Protein AF-A0A416XEW7-F1 (afdb_monomer)

Solvent-accessible surface area (backbone atoms only — not comparable to full-atom values): 16686 Å² total; per-residue (Å²): 135,84,56,70,67,55,56,53,52,55,52,54,51,74,75,48,81,83,85,80,83,84,77,91,73,86,87,81,90,78,90,83,81,90,87,84,83,87,78,88,87,86,88,89,88,84,90,86,88,89,81,93,76,94,71,85,81,74,72,61,58,59,56,51,52,51,50,53,53,56,59,57,75,51,75,43,74,66,54,54,48,52,50,51,54,55,34,68,67,49,89,47,68,68,37,28,52,49,39,45,45,48,76,72,68,48,59,59,63,61,52,10,62,75,69,75,47,52,55,63,56,49,51,52,44,34,53,52,38,51,51,54,39,51,53,51,52,50,51,52,52,51,51,52,52,52,50,53,54,49,52,55,50,51,54,52,49,52,52,49,51,52,50,51,50,52,50,49,53,51,46,44,67,76,51,55,70,74,75,76,65,61,69,59,46,55,66,76,60,50,61,63,38,31,82,29,43,39,87,78,68,46,96,67,56,68,70,59,52,53,53,36,45,76,70,74,30,54,27,43,44,45,45,50,53,48,30,74,74,61,38,70,72,52,53,53,79,41,87,93,34,47,72,69,58,49,54,50,51,53,51,47,35,30,72,64,29,56,24,46,100,86,70,52,50,79,62,55,67,60,62,76,74,109

Foldseek 3Di:
DDDPVNVVVVVVCVVDPDDDDPDDDDDDDDDDDDDDDDDDDDDDDDDDDDDDDDDDDPVVPVVVVVVVVVVLVDCDPVNLVVQQVLLVLDPDPLLSVLSSCVSNPHDLVVVCVVVVHDSVVSVVSPVVSVVSSVVVVVVVVVVVVVVVVVVVVVVVVVVVVVVVVVVVVVVCVVCVPPPPQLPQPPPVVLVVQQPPFCVPLFDADPVLSVQCVVVVNTGNVSVVVCCVVPNLCVSCVGPPCHPVRSVRVQVRCCNSNQAPPVRDGPCVVVSVVD

pLDDT: mean 72.65, std 22.86, range [25.03, 97.56]

Secondary structure (DSSP, 8-state):
---HHHHHHHHHHHHS-----------------------------------------THHHHHHHHHHHHHHHS--HHHHHHHHHHHHT-S-HHHHHHHHHHHTT--HHHHHHHHT--HHHHHHHHHHHHHHHHHHHHHHHHHHHHHHHHHHHHHHHHHHHHHHHHHHHHHHHHS-----------HHHHHHHHTSBHHHHS---HHHHHHHHTTT--BHHHHHHHHHHH-GGGGGGSTT--HHHHHHHHHHHHHTTSS-TTS--TTHHHHTT-

Nearest PDB structures (foldseek):
  5xt2-assembly5_E  TM=5.815E-01  e=4.482E-01  Bradyrhizobium japonicum
  1xsv-assembly1_B  TM=5.593E-01  e=1.578E+00  Staphylococcus aureus
  1or7-assembly3_B  TM=5.832E-01  e=2.880E+00  Escherichia coli

Sequence (274 aa):
MINLLTKIRDYVQLLLPNDQKPSFSGHVLTDHKETTWEEASIVSSSVNIPTADEQPPEEKRDKESDFIIEAFKRLTPDYLLIVSEMRNLLNSDLKKIVFHALATGLNVEKVATHLGLSSQEVKEIFQNAITDISIQSGFVRAHINNGIRREIEIDKLKSNIQSLKTQLTKDEIKHPAPKRTSSQIPYVKQKKLLSQPLTHSLDLETRTLTILKAVEIYTLEDLLKFISTNGLAALKKRRNFGNLSLNKLEKELIRKGIFDPSGHCELYQEIAKR

Radius of gyration: 44.03 Å; Cα contacts (8 Å, |Δi|>4): 148; chains: 1; bounding box: 81×66×114 Å

Structure (mmCIF, N/CA/C/O backbone):
data_AF-A0A416XEW7-F1
#
_entry.id   AF-A0A416XEW7-F1
#
loop_
_atom_site.group_PDB
_atom_site.id
_atom_site.type_symbol
_atom_site.label_atom_id
_atom_site.label_alt_id
_atom_site.label_comp_id
_atom_site.label_asym_id
_atom_site.label_entity_id
_atom_site.label_seq_id
_atom_site.pdbx_PDB_ins_code
_atom_site.Cartn_x
_atom_site.Cartn_y
_atom_site.Cartn_z
_atom_site.occupancy
_atom_site.B_iso_or_equiv
_atom_site.auth_seq_id
_atom_site.auth_comp_id
_atom_site.auth_asym_id
_atom_site.auth_atom_id
_atom_site.pdbx_PDB_model_num
ATOM 1 N N . MET A 1 1 ? -35.304 -18.855 14.902 1.00 41.22 1 MET A N 1
ATOM 2 C CA . MET A 1 1 ? -33.964 -18.315 15.220 1.00 41.22 1 MET A CA 1
ATOM 3 C C . MET A 1 1 ? -33.998 -16.826 14.888 1.00 41.22 1 MET A C 1
ATOM 5 O O . MET A 1 1 ? -34.013 -16.475 13.719 1.00 41.22 1 MET A O 1
ATOM 9 N N . ILE A 1 2 ? -34.203 -15.965 15.887 1.00 39.12 2 ILE A N 1
ATOM 10 C CA . ILE A 1 2 ? -34.397 -14.517 15.680 1.00 39.12 2 ILE A CA 1
ATOM 11 C C . ILE A 1 2 ? -33.031 -13.888 15.367 1.00 39.12 2 ILE A C 1
ATOM 13 O O . ILE A 1 2 ? -32.082 -14.094 16.122 1.00 39.12 2 ILE A O 1
ATOM 17 N N . ASN A 1 3 ? -32.928 -13.172 14.243 1.00 47.06 3 ASN A N 1
ATOM 18 C CA . ASN A 1 3 ? -31.689 -12.580 13.725 1.00 47.06 3 ASN A CA 1
ATOM 19 C C . ASN A 1 3 ? -31.121 -11.538 14.727 1.00 47.06 3 ASN A C 1
ATOM 21 O O . ASN A 1 3 ? -31.875 -10.793 15.354 1.00 47.06 3 ASN A O 1
ATOM 25 N N . LEU A 1 4 ? -29.801 -11.488 14.918 1.00 41.78 4 LEU A N 1
ATOM 26 C CA . LEU A 1 4 ? -29.125 -10.579 15.858 1.00 41.78 4 LEU A CA 1
ATOM 27 C C . LEU A 1 4 ? -29.417 -9.099 15.542 1.00 41.78 4 LEU A C 1
ATOM 29 O O . LEU A 1 4 ? -29.588 -8.291 16.451 1.00 41.78 4 LEU A O 1
ATOM 33 N N . LEU A 1 5 ? -29.590 -8.773 14.258 1.00 39.50 5 LEU A N 1
ATOM 34 C CA . LEU A 1 5 ? -30.001 -7.443 13.797 1.00 39.50 5 LEU A CA 1
ATOM 35 C C . LEU A 1 5 ? -31.405 -7.057 14.290 1.00 39.50 5 LEU A C 1
ATOM 37 O O . LEU A 1 5 ? -31.641 -5.900 14.623 1.00 39.50 5 LEU A O 1
ATOM 41 N N . THR A 1 6 ? -32.316 -8.029 14.399 1.00 45.56 6 THR A N 1
ATOM 42 C CA . THR A 1 6 ? -33.660 -7.844 14.976 1.00 45.56 6 THR A CA 1
ATOM 43 C C . THR A 1 6 ? -33.561 -7.468 16.450 1.00 45.56 6 THR A C 1
ATOM 45 O O . THR A 1 6 ? -34.138 -6.473 16.856 1.00 45.56 6 THR A O 1
ATOM 48 N N . LYS A 1 7 ? -32.739 -8.182 17.232 1.00 47.75 7 LYS A N 1
ATOM 49 C CA . LYS A 1 7 ? -32.548 -7.877 18.659 1.00 47.75 7 LYS A CA 1
ATOM 50 C C . LYS A 1 7 ? -31.925 -6.501 18.890 1.00 47.75 7 LYS A C 1
ATOM 52 O O . LYS A 1 7 ? -32.321 -5.812 19.818 1.00 47.75 7 LYS A O 1
ATOM 57 N N . ILE A 1 8 ? -30.977 -6.094 18.044 1.00 49.84 8 ILE A N 1
ATOM 58 C CA . ILE A 1 8 ? -30.335 -4.775 18.133 1.00 49.84 8 ILE 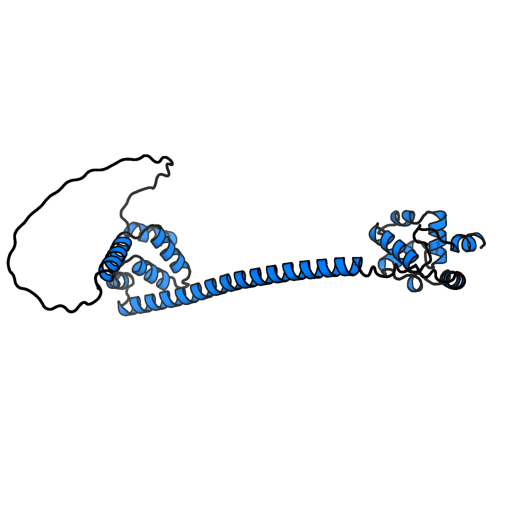A CA 1
ATOM 59 C C . ILE A 1 8 ? -31.329 -3.665 17.777 1.00 49.84 8 ILE A C 1
ATOM 61 O O . ILE A 1 8 ? -31.414 -2.673 18.493 1.00 49.84 8 ILE A O 1
ATOM 65 N N . ARG A 1 9 ? -32.115 -3.837 16.710 1.00 47.53 9 ARG A N 1
ATOM 66 C CA . ARG A 1 9 ? -33.166 -2.885 16.325 1.00 47.53 9 ARG A CA 1
ATOM 67 C C . ARG A 1 9 ? -34.224 -2.734 17.418 1.00 47.53 9 ARG A C 1
ATOM 69 O O . ARG A 1 9 ? -34.591 -1.611 17.746 1.00 47.53 9 ARG A O 1
ATOM 76 N N . ASP A 1 10 ? -34.671 -3.846 17.990 1.00 46.97 10 ASP A N 1
ATOM 77 C CA . ASP A 1 10 ? -35.702 -3.848 19.028 1.00 46.97 10 ASP A CA 1
ATOM 78 C C . ASP A 1 10 ? -35.153 -3.239 20.343 1.00 46.97 10 ASP A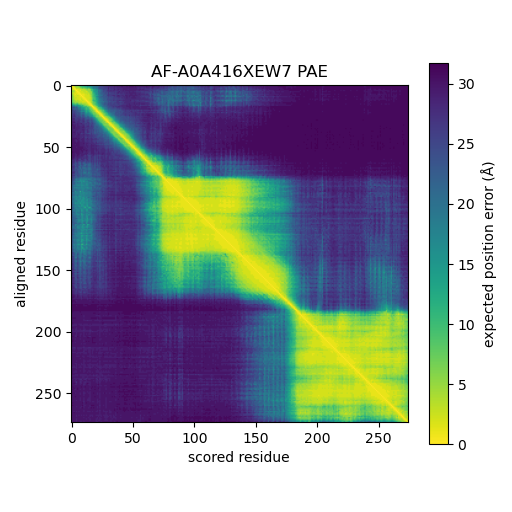 C 1
ATOM 80 O O . ASP A 1 10 ? -35.867 -2.528 21.046 1.00 46.97 10 ASP A O 1
ATOM 84 N N . TYR A 1 11 ? -33.853 -3.409 20.633 1.00 50.97 11 TYR A N 1
ATOM 85 C CA . TYR A 1 11 ? -33.161 -2.752 21.754 1.00 50.97 11 TYR A CA 1
ATOM 86 C C . TYR A 1 11 ? -33.013 -1.234 21.553 1.00 50.97 11 TYR A C 1
ATOM 88 O O . TYR A 1 11 ? -33.195 -0.463 22.491 1.00 50.97 11 TYR A O 1
ATOM 96 N N . VAL A 1 12 ? -32.744 -0.782 20.324 1.00 46.44 12 VAL A N 1
ATOM 97 C CA . VAL A 1 12 ? -32.679 0.651 19.983 1.00 46.44 12 VAL A CA 1
ATOM 98 C C . VAL A 1 12 ? -34.069 1.302 20.030 1.00 46.44 12 VAL A C 1
ATOM 100 O O . VAL A 1 12 ? -34.188 2.425 20.512 1.00 46.44 12 VAL A O 1
ATOM 103 N N . GLN A 1 13 ? -35.129 0.594 19.619 1.00 48.78 13 GLN A N 1
ATOM 104 C CA . GLN A 1 13 ? -36.519 1.063 19.751 1.00 48.78 13 GLN A CA 1
ATOM 105 C C . GLN A 1 13 ? -36.986 1.180 21.209 1.00 48.78 13 GLN A C 1
ATOM 107 O O . GLN A 1 13 ? -37.789 2.051 21.525 1.00 48.78 13 GLN A O 1
ATOM 112 N N . LEU A 1 14 ? -36.474 0.337 22.108 1.00 50.16 14 LEU A N 1
ATOM 113 C CA . LEU A 1 14 ? -36.757 0.425 23.545 1.00 50.16 14 LEU A CA 1
ATOM 114 C C . LEU A 1 14 ? -36.070 1.618 24.228 1.00 50.16 14 LEU A C 1
ATOM 116 O O . LEU A 1 14 ? -36.539 2.070 25.271 1.00 50.16 14 LEU A O 1
ATOM 120 N N . LEU A 1 15 ? -34.971 2.127 23.662 1.00 43.44 15 LEU A N 1
ATOM 121 C CA . LEU A 1 15 ? -34.190 3.229 24.236 1.00 43.44 15 LEU A CA 1
ATOM 122 C C . LEU A 1 15 ? -34.630 4.620 23.753 1.00 43.44 15 LEU A C 1
ATOM 124 O O . LEU A 1 15 ? -34.243 5.615 24.361 1.00 43.44 15 LEU A O 1
ATOM 128 N N . LEU A 1 16 ? -35.445 4.704 22.698 1.00 40.72 16 LEU A N 1
ATOM 129 C CA . LEU A 1 16 ? -35.958 5.957 22.139 1.00 40.72 16 LEU A CA 1
ATOM 130 C C . LEU A 1 16 ? -37.431 5.773 21.726 1.00 40.72 16 LEU A C 1
ATOM 132 O O . LEU A 1 16 ? -37.690 5.283 20.625 1.00 40.72 16 LEU A O 1
ATOM 136 N N . PRO A 1 17 ? -38.413 6.157 22.565 1.00 38.44 17 PRO A N 1
ATOM 137 C CA . PRO A 1 17 ? -39.804 6.206 22.134 1.00 38.44 17 PRO A CA 1
ATOM 138 C C . PRO A 1 17 ? -39.937 7.288 21.045 1.00 38.44 17 PRO A C 1
ATOM 140 O O . PRO A 1 17 ? -39.609 8.439 21.315 1.00 38.44 17 PRO A O 1
ATOM 143 N N . ASN A 1 18 ? -40.338 6.878 19.832 1.00 43.75 18 ASN A N 1
ATOM 144 C CA . ASN A 1 18 ? -40.868 7.634 18.673 1.00 43.75 18 ASN A CA 1
ATOM 145 C C . ASN A 1 18 ? -41.069 9.163 18.848 1.00 43.75 18 ASN A C 1
ATOM 147 O O . ASN A 1 18 ? -41.586 9.614 19.860 1.00 43.75 18 ASN A O 1
ATOM 151 N N . ASP A 1 19 ? -40.853 10.065 17.891 1.00 43.41 19 ASP A N 1
ATOM 152 C CA . ASP A 1 19 ? -40.849 10.032 16.426 1.00 43.41 19 ASP A CA 1
ATOM 153 C C . ASP A 1 19 ? -40.291 11.395 15.978 1.00 43.41 19 ASP A C 1
ATOM 155 O O . ASP A 1 19 ? -40.883 12.399 16.356 1.00 43.41 19 ASP A O 1
ATOM 159 N N . GLN A 1 20 ? -39.260 11.465 15.130 1.00 36.31 20 GLN A N 1
ATOM 160 C CA . GLN A 1 20 ? -39.161 12.501 14.085 1.00 36.31 20 GLN A CA 1
ATOM 161 C C . GLN A 1 20 ? -38.350 11.935 12.914 1.00 36.31 20 GLN A C 1
ATOM 163 O O . GLN A 1 20 ? -37.124 11.866 12.944 1.00 36.31 20 GLN A O 1
ATOM 168 N N . LYS A 1 21 ? -39.056 11.515 11.860 1.00 33.94 21 LYS A N 1
ATOM 169 C CA . LYS A 1 21 ? -38.486 11.360 10.515 1.00 33.94 21 LYS A CA 1
ATOM 170 C C . LYS A 1 21 ? -37.828 12.691 10.123 1.00 33.94 21 LYS A C 1
ATOM 172 O O . LYS A 1 21 ? -38.558 13.678 10.041 1.00 33.94 21 LYS A O 1
ATOM 177 N N . PRO A 1 22 ? -36.531 12.756 9.786 1.00 30.02 22 PRO A N 1
ATOM 178 C CA . PRO A 1 22 ? -36.032 13.916 9.075 1.00 30.02 22 PRO A CA 1
ATOM 179 C C . PRO A 1 22 ? -36.479 13.794 7.616 1.00 30.02 22 PRO A C 1
ATOM 181 O O . PRO A 1 22 ? -35.929 13.029 6.823 1.00 30.02 22 PRO A O 1
ATOM 184 N N . SER A 1 23 ? -37.532 14.530 7.267 1.00 28.67 23 SER A N 1
ATOM 185 C CA . SER A 1 23 ? -37.804 14.911 5.887 1.00 28.67 23 SER A CA 1
ATOM 186 C C . SER A 1 23 ? -36.662 15.806 5.413 1.00 28.67 23 SER A C 1
ATOM 188 O O . SER A 1 23 ? -36.516 16.931 5.886 1.00 28.67 23 SER A O 1
ATOM 190 N N . PHE A 1 24 ? -35.852 15.316 4.477 1.00 30.44 24 PHE A N 1
ATOM 191 C CA . PHE A 1 24 ? -34.952 16.172 3.716 1.00 30.44 24 PHE A CA 1
ATOM 192 C C . PHE A 1 24 ? -35.800 17.088 2.825 1.00 30.44 24 PHE A C 1
ATOM 194 O O . PHE A 1 24 ? -36.367 16.635 1.834 1.00 30.44 24 PHE A O 1
ATOM 201 N N . SER A 1 25 ? -35.891 18.369 3.175 1.00 29.59 25 SER A N 1
ATOM 202 C CA . SER A 1 25 ? -36.302 19.423 2.250 1.00 29.59 25 SER A CA 1
ATOM 203 C C . SER A 1 25 ? -35.311 20.567 2.356 1.00 29.59 25 SER A C 1
ATOM 205 O O . SER A 1 25 ? -34.994 21.033 3.448 1.00 29.59 25 SER A O 1
ATOM 207 N N . GLY A 1 26 ? -34.779 20.958 1.205 1.00 26.27 26 GLY A N 1
ATOM 208 C CA . GLY A 1 26 ? -33.765 21.984 1.094 1.00 26.27 26 GLY A CA 1
ATOM 209 C C . GLY A 1 26 ? -34.300 23.408 1.208 1.00 26.27 26 GLY A C 1
ATOM 210 O O . GLY A 1 26 ? -35.485 23.678 1.037 1.00 26.27 26 GLY A O 1
ATOM 211 N N . HIS A 1 27 ? -33.305 24.283 1.332 1.00 25.70 27 HIS A N 1
ATOM 212 C CA . HIS A 1 27 ? -33.239 25.652 0.837 1.00 25.70 27 HIS A CA 1
ATOM 213 C C . HIS A 1 27 ? -33.766 26.809 1.713 1.00 25.70 27 HIS A C 1
ATOM 215 O O . HIS A 1 27 ? -34.907 26.835 2.152 1.00 25.70 27 HIS A O 1
ATOM 221 N N . VAL A 1 28 ? -32.893 27.830 1.754 1.00 26.70 28 VAL A N 1
ATOM 222 C CA . VAL A 1 28 ? -33.114 29.279 1.944 1.00 26.70 28 VAL A CA 1
ATOM 223 C C . VAL A 1 28 ? -32.916 29.848 3.359 1.00 26.70 28 VAL A C 1
ATOM 225 O O . VAL A 1 28 ? -33.712 29.654 4.269 1.00 26.70 28 VAL A O 1
ATOM 228 N N . LEU A 1 29 ? -31.832 30.633 3.474 1.00 30.84 29 LEU A N 1
ATOM 229 C CA . LEU A 1 29 ? -31.650 31.729 4.427 1.00 30.84 29 LEU A CA 1
ATOM 230 C C . LEU A 1 29 ? -32.774 32.762 4.277 1.00 30.84 29 LEU A C 1
ATOM 232 O O . LEU A 1 29 ? -32.931 33.288 3.180 1.00 30.84 29 LEU A O 1
ATOM 236 N N . THR A 1 30 ? -33.364 33.193 5.390 1.00 28.84 30 THR A N 1
ATOM 237 C CA . THR A 1 30 ? -33.715 34.607 5.609 1.00 28.84 30 THR A CA 1
ATOM 238 C C . THR A 1 30 ? -33.790 34.918 7.104 1.00 28.84 30 THR A C 1
ATOM 240 O O . THR A 1 30 ? -34.501 34.254 7.849 1.00 28.84 30 THR A O 1
ATOM 243 N N . ASP A 1 31 ? -32.978 35.906 7.476 1.00 26.28 31 ASP A N 1
ATOM 244 C CA . ASP A 1 31 ? -33.140 37.002 8.442 1.00 26.28 31 ASP A CA 1
ATOM 245 C C . ASP A 1 31 ? -34.375 37.034 9.372 1.00 26.28 31 ASP A C 1
ATOM 247 O O . ASP A 1 31 ? -35.499 36.868 8.908 1.00 26.28 31 ASP A O 1
ATOM 251 N N . HIS A 1 32 ? -34.159 37.353 10.660 1.00 28.52 32 HIS A N 1
ATOM 252 C CA . HIS A 1 32 ? -34.764 38.506 11.361 1.00 28.52 32 HIS A CA 1
ATOM 253 C C . HIS A 1 32 ? -34.477 38.521 12.884 1.00 28.52 32 HIS A C 1
ATOM 255 O O . HIS A 1 32 ? -34.843 37.612 13.620 1.00 28.52 32 HIS A O 1
ATOM 261 N N . LYS A 1 33 ? -33.829 39.617 13.309 1.00 28.06 33 LYS A N 1
ATOM 262 C CA . LYS A 1 33 ? -34.198 40.584 14.371 1.00 28.06 33 LYS A CA 1
ATOM 263 C C . LYS A 1 33 ? -34.779 40.128 15.727 1.00 28.06 33 LYS A C 1
ATOM 265 O O . LYS A 1 33 ? -35.889 39.626 15.812 1.00 28.06 33 LYS A O 1
ATOM 270 N N . GLU A 1 34 ? -34.049 40.550 16.770 1.00 28.95 34 GLU A N 1
ATOM 271 C CA . GLU A 1 34 ? -34.490 41.430 17.879 1.00 28.95 34 GLU A CA 1
ATOM 272 C C . GLU A 1 34 ? -35.827 41.132 18.580 1.00 28.95 34 GLU A C 1
ATOM 274 O O . GLU A 1 34 ? -36.893 41.412 18.039 1.00 28.95 34 GLU A O 1
ATOM 279 N N . THR A 1 35 ? -35.776 40.793 19.875 1.00 29.91 35 THR A N 1
ATOM 280 C CA . THR A 1 35 ? -36.620 41.468 20.879 1.00 29.91 35 THR A CA 1
ATOM 281 C C . THR A 1 35 ? -35.969 41.433 22.266 1.00 29.91 35 THR A C 1
ATOM 283 O O . THR A 1 35 ? -35.402 40.432 22.696 1.00 29.91 35 THR A O 1
ATOM 286 N N . THR A 1 36 ? -36.024 42.594 22.900 1.00 25.03 36 THR A N 1
ATOM 287 C CA . THR A 1 36 ? -35.424 43.081 24.145 1.00 25.03 36 THR A CA 1
ATOM 288 C C . THR A 1 36 ? -36.398 42.994 25.339 1.00 25.03 36 THR A C 1
ATOM 290 O O . THR A 1 36 ? -37.566 42.661 25.143 1.00 25.03 36 THR A O 1
ATOM 293 N N . TRP A 1 37 ? -35.901 43.428 26.514 1.00 25.72 37 TRP A N 1
ATOM 294 C CA . TRP A 1 37 ? -36.603 43.900 27.736 1.00 25.72 37 TRP A CA 1
ATOM 295 C C . TRP A 1 37 ? -36.811 42.835 28.835 1.00 25.72 37 TRP A C 1
ATOM 297 O O . TRP A 1 37 ? -37.468 41.826 28.614 1.00 25.72 37 TRP A O 1
ATOM 307 N N . GLU A 1 38 ? -36.031 42.888 29.931 1.00 28.59 38 GLU A N 1
ATOM 308 C CA . GLU A 1 38 ? -36.229 43.711 31.161 1.00 28.59 38 GLU A CA 1
ATOM 309 C C . GLU A 1 38 ? -37.326 43.104 32.068 1.00 28.59 38 GLU A C 1
ATOM 311 O O . GLU A 1 38 ? -38.303 42.567 31.574 1.00 28.59 38 GLU A O 1
ATOM 316 N N . GLU A 1 39 ? -37.277 43.082 33.398 1.00 27.70 39 GLU A N 1
ATOM 317 C CA . GLU A 1 39 ? -36.451 43.754 34.394 1.00 27.70 39 GLU A CA 1
ATOM 318 C C . GLU A 1 39 ? -36.683 43.074 35.764 1.00 27.70 39 GLU A C 1
ATOM 320 O O . GLU A 1 39 ? -37.725 42.472 36.011 1.00 27.70 39 GLU A O 1
ATOM 325 N N . ALA A 1 40 ? -35.688 43.247 36.635 1.00 25.92 40 ALA A N 1
ATOM 326 C CA . ALA A 1 40 ? -35.738 43.464 38.084 1.00 25.92 40 ALA A CA 1
ATOM 327 C C . ALA A 1 40 ? -36.558 42.563 39.040 1.00 25.92 40 ALA A C 1
ATOM 329 O O . ALA A 1 40 ? -37.783 42.507 39.028 1.00 25.92 40 ALA A O 1
ATOM 330 N N . SER A 1 41 ? -35.863 42.092 40.087 1.00 27.25 41 SER A N 1
ATOM 331 C CA . SER A 1 41 ? -36.337 42.314 41.459 1.00 27.25 41 SER A CA 1
ATOM 332 C C . SER A 1 41 ? -35.154 42.537 42.416 1.00 27.25 41 SER A C 1
ATOM 334 O O . SER A 1 41 ? -34.136 41.852 42.344 1.00 27.25 41 SER A O 1
ATOM 336 N N . ILE A 1 42 ? -35.296 43.558 43.265 1.00 28.28 42 ILE A N 1
ATOM 337 C CA . ILE A 1 42 ? -34.282 44.233 44.096 1.00 28.28 42 ILE A CA 1
ATOM 338 C C . ILE A 1 42 ? -34.421 43.802 45.578 1.00 28.28 42 ILE A C 1
ATOM 340 O O . ILE A 1 42 ? -35.495 43.363 45.983 1.00 28.28 42 ILE A O 1
ATOM 344 N N . VAL A 1 43 ? -33.366 44.080 46.370 1.00 26.66 43 VAL A N 1
ATOM 345 C CA . V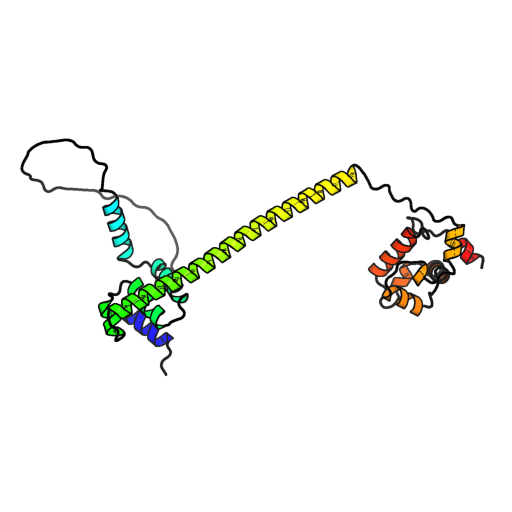AL A 1 43 ? -33.281 44.325 47.843 1.00 26.66 43 VAL A CA 1
ATOM 346 C C . VAL A 1 43 ? -32.662 43.148 48.626 1.00 26.66 43 VAL A C 1
ATOM 348 O O . VAL A 1 43 ? -33.316 42.136 48.836 1.00 26.66 43 VAL A O 1
ATOM 351 N N . SER A 1 44 ? -31.352 43.119 48.928 1.00 28.97 44 SER A N 1
ATOM 352 C CA . SER A 1 44 ? -30.491 43.923 49.847 1.00 28.97 44 SER A CA 1
ATOM 353 C C . SER A 1 44 ? -30.475 43.437 51.307 1.00 28.97 44 SER A C 1
ATOM 355 O O . SER A 1 44 ? -31.506 43.499 51.971 1.00 28.97 44 SER A O 1
ATOM 357 N N . SER A 1 45 ? -29.285 43.114 51.855 1.00 27.69 45 SER A N 1
ATOM 358 C CA . SER A 1 45 ? -28.646 43.886 52.957 1.00 27.69 45 SER A CA 1
ATOM 359 C C . SER A 1 45 ? -27.341 43.289 53.535 1.00 27.69 45 SER A C 1
ATOM 361 O O . SER A 1 45 ? -27.256 42.094 53.795 1.00 27.69 45 SER A O 1
ATOM 363 N N . SER A 1 46 ? -26.426 44.222 53.867 1.00 29.16 46 SER A N 1
ATOM 364 C CA . SER A 1 46 ? -25.277 44.207 54.812 1.00 29.16 46 SER A CA 1
ATOM 365 C C . SER A 1 46 ? -23.910 43.669 54.316 1.00 29.16 46 SER A C 1
ATOM 367 O O . SER A 1 46 ? -23.764 42.470 54.137 1.00 29.16 46 SER A O 1
ATOM 369 N N . VAL A 1 47 ? -22.906 44.493 53.932 1.00 26.78 47 VAL A N 1
ATOM 370 C CA . VAL A 1 47 ? -22.007 45.419 54.705 1.00 26.78 47 VAL A CA 1
ATOM 371 C C . VAL A 1 47 ? -21.056 44.618 55.631 1.00 26.78 47 VAL A C 1
ATOM 373 O O . VAL A 1 47 ? -21.546 44.011 56.573 1.00 26.78 47 VAL A O 1
ATOM 376 N N . ASN A 1 48 ? -19.730 44.478 55.415 1.00 30.05 48 ASN A N 1
ATOM 377 C CA . ASN A 1 48 ? -18.637 45.478 55.414 1.00 30.05 48 ASN A CA 1
ATOM 378 C C . ASN A 1 48 ? -17.318 44.953 54.756 1.00 30.05 48 ASN A C 1
ATOM 380 O O . ASN A 1 48 ? -17.167 43.763 54.507 1.00 30.05 48 ASN A O 1
ATOM 384 N N . ILE A 1 49 ? -16.387 45.886 54.512 1.00 31.69 49 ILE A N 1
ATOM 385 C CA . ILE A 1 49 ? -15.259 45.965 53.544 1.00 31.69 49 ILE A CA 1
ATOM 386 C C . ILE A 1 49 ? -13.885 45.446 54.118 1.00 31.69 49 ILE A C 1
ATOM 388 O O . ILE A 1 49 ? -13.864 44.979 55.252 1.00 31.69 49 ILE A O 1
ATOM 392 N N . PRO A 1 50 ? -12.712 45.610 53.448 1.00 39.22 50 PRO A N 1
ATOM 393 C CA . PRO A 1 50 ? -11.995 44.666 52.573 1.00 39.22 50 PRO A CA 1
ATOM 394 C C . PRO A 1 50 ? -10.644 44.171 53.142 1.00 39.22 50 PRO A C 1
ATOM 396 O O . PRO A 1 50 ? -10.018 44.813 53.984 1.00 39.22 50 PRO A O 1
ATOM 399 N N . THR A 1 51 ? -10.063 43.130 52.547 1.00 29.84 51 THR A N 1
ATOM 400 C CA . THR A 1 51 ? -8.598 43.079 52.400 1.00 29.84 51 THR A CA 1
ATOM 401 C C . THR A 1 51 ? -8.270 42.423 51.069 1.00 29.84 51 THR A C 1
ATOM 403 O O . THR A 1 51 ? -8.744 41.330 50.774 1.00 29.84 51 THR A O 1
ATOM 406 N N . ALA A 1 52 ? -7.553 43.170 50.236 1.00 38.62 52 ALA A N 1
ATOM 407 C CA . ALA A 1 52 ? -7.107 42.748 48.926 1.00 38.62 52 ALA A CA 1
ATOM 408 C C . ALA A 1 52 ? -6.028 41.673 49.074 1.00 38.62 52 ALA A C 1
ATOM 410 O O . ALA A 1 52 ? -5.000 41.934 49.689 1.00 38.62 52 ALA A O 1
ATOM 411 N N . ASP A 1 53 ? -6.262 40.517 48.466 1.00 35.50 53 ASP A N 1
ATOM 412 C CA . ASP A 1 53 ? -5.213 39.787 47.770 1.00 35.50 53 ASP A CA 1
ATOM 413 C C . ASP A 1 53 ? -5.799 39.322 46.437 1.00 35.50 53 ASP A C 1
ATOM 415 O O . ASP A 1 53 ? -6.825 38.645 46.350 1.00 35.50 53 ASP A O 1
ATOM 419 N N . GLU A 1 54 ? -5.183 39.829 45.381 1.00 38.28 54 GLU A N 1
ATOM 420 C CA . GLU A 1 54 ? -5.550 39.653 43.990 1.00 38.28 54 GLU A CA 1
ATOM 421 C C . GLU A 1 54 ? -5.117 38.242 43.561 1.00 38.28 54 GLU A C 1
ATOM 423 O O . GLU A 1 54 ? -3.934 37.978 43.346 1.00 38.28 54 GLU A O 1
ATOM 428 N N . GLN A 1 55 ? -6.071 37.310 43.474 1.00 37.66 55 GLN A N 1
ATOM 429 C CA . GLN A 1 55 ? -5.851 35.957 42.955 1.00 37.66 55 GLN A CA 1
ATOM 430 C C . GLN A 1 55 ? -6.576 35.803 41.598 1.00 37.66 55 GLN A C 1
ATOM 432 O O . GLN A 1 55 ? -7.715 36.259 41.474 1.00 37.66 55 GLN A O 1
ATOM 437 N N . PRO A 1 56 ? -5.959 35.212 40.550 1.00 39.75 56 PRO A N 1
ATOM 438 C CA . PRO A 1 56 ? -6.542 35.183 39.204 1.00 39.75 56 PRO A CA 1
ATOM 439 C C . PRO A 1 56 ? -7.802 34.296 39.126 1.00 39.75 56 PRO A C 1
ATOM 441 O O . PRO A 1 56 ? -7.934 33.351 39.901 1.00 39.75 56 PRO A O 1
ATOM 444 N N . PRO A 1 57 ? -8.715 34.554 38.170 1.00 42.72 57 PRO A N 1
ATOM 445 C CA . PRO A 1 57 ? -10.108 34.107 38.228 1.00 42.72 57 PRO A CA 1
ATOM 446 C C . PRO A 1 57 ? -10.285 32.597 37.988 1.00 42.72 57 PRO A C 1
ATOM 448 O O . PRO A 1 57 ? -10.034 32.101 36.888 1.00 42.72 57 PRO A O 1
ATOM 451 N N . GLU A 1 58 ? -10.824 31.884 38.985 1.00 51.78 58 GLU A N 1
ATOM 452 C CA . GLU A 1 58 ? -11.289 30.485 38.872 1.00 51.78 58 GLU A CA 1
ATOM 453 C C . GLU A 1 58 ? -12.575 30.328 38.027 1.00 51.78 58 GLU A C 1
ATOM 455 O O . GLU A 1 58 ? -12.979 29.224 37.677 1.00 51.78 58 GLU A O 1
ATOM 460 N N . GLU A 1 59 ? -13.176 31.431 37.583 1.00 50.78 59 GLU A N 1
ATOM 461 C CA . GLU A 1 59 ? -14.503 31.480 36.954 1.00 50.78 59 GLU A CA 1
ATOM 462 C C . GLU A 1 59 ? -14.589 30.933 35.509 1.00 50.78 59 GLU A C 1
ATOM 464 O O . GLU A 1 59 ? -15.673 30.879 34.922 1.00 50.78 59 GLU A O 1
ATOM 469 N N . LYS A 1 60 ? -13.459 30.559 34.889 1.00 46.78 60 LYS A N 1
ATOM 470 C CA . LYS A 1 60 ? -13.435 30.037 33.507 1.00 46.78 60 LYS A CA 1
ATOM 471 C C . LYS A 1 60 ? -13.600 28.523 33.407 1.00 46.78 60 LYS A C 1
ATOM 473 O O . LYS A 1 60 ? -14.074 28.064 32.373 1.00 46.78 60 LYS A O 1
ATOM 478 N N . ARG A 1 61 ? -13.233 27.756 34.439 1.00 41.75 61 ARG A N 1
ATOM 479 C CA . ARG A 1 61 ? -13.338 26.288 34.380 1.00 41.75 61 ARG A CA 1
ATOM 480 C C . ARG A 1 61 ? -14.769 25.799 34.569 1.00 41.75 61 ARG A C 1
ATOM 482 O O . ARG A 1 61 ? -15.174 24.893 33.849 1.00 41.75 61 ARG A O 1
ATOM 489 N N . ASP A 1 62 ? -15.535 26.458 35.434 1.00 54.47 62 ASP A N 1
ATOM 490 C CA . ASP A 1 62 ? -16.913 26.058 35.744 1.00 54.47 62 ASP A CA 1
ATOM 491 C C . ASP A 1 62 ? -17.861 26.264 34.550 1.00 54.47 62 ASP A C 1
ATOM 493 O O . ASP A 1 62 ? -18.664 25.393 34.223 1.00 54.47 62 ASP A O 1
ATOM 497 N N . LYS A 1 63 ? -17.689 27.362 33.800 1.00 55.38 63 LYS A N 1
ATOM 498 C CA . LYS A 1 63 ? -18.470 27.647 32.579 1.00 55.38 63 LYS A CA 1
ATOM 499 C C . LYS A 1 63 ? -18.154 26.678 31.436 1.00 55.38 63 LYS A C 1
ATOM 501 O O . LYS A 1 63 ? -19.037 26.346 30.649 1.00 55.38 63 LYS A O 1
ATOM 506 N N . GLU A 1 64 ? -16.905 26.225 31.336 1.00 50.03 64 GLU A N 1
ATOM 507 C CA . GLU A 1 64 ? -16.468 25.269 30.314 1.00 50.03 64 GLU A CA 1
ATOM 508 C C . GLU A 1 64 ? -16.977 23.854 30.637 1.00 50.03 64 GLU A C 1
ATOM 510 O O . GLU A 1 64 ? -17.479 23.167 29.748 1.00 50.03 64 GLU A O 1
ATOM 515 N N . SER A 1 65 ? -16.961 23.448 31.915 1.00 51.69 65 SER A N 1
ATOM 516 C CA . SER A 1 65 ? -17.586 22.198 32.360 1.00 51.69 65 SER A CA 1
ATOM 517 C C . SER A 1 65 ? -19.105 22.205 32.209 1.00 51.69 65 SER A C 1
ATOM 519 O O . SER A 1 65 ? -19.649 21.210 31.740 1.00 51.69 65 SER A O 1
ATOM 521 N N . ASP A 1 66 ? -19.788 23.310 32.515 1.00 55.91 66 ASP A N 1
ATOM 522 C CA . ASP A 1 66 ? -21.245 23.422 32.361 1.00 55.91 66 ASP A CA 1
ATOM 523 C C . ASP A 1 66 ? -21.670 23.408 30.887 1.00 55.91 66 ASP A C 1
ATOM 525 O O . ASP A 1 66 ? -22.656 22.761 30.529 1.00 55.91 66 ASP A O 1
ATOM 529 N N . PHE A 1 67 ? -20.887 24.045 30.010 1.00 54.62 67 PHE A N 1
ATOM 530 C CA . PHE A 1 67 ? -21.076 23.979 28.560 1.00 54.62 67 PHE A CA 1
ATOM 531 C C . PHE A 1 67 ? -20.876 22.559 28.020 1.00 54.62 67 PHE A C 1
ATOM 533 O O . PHE A 1 67 ? -21.688 22.080 27.230 1.00 54.62 67 PHE A O 1
ATOM 540 N N . ILE A 1 68 ? -19.821 21.867 28.462 1.00 54.41 68 ILE A N 1
ATOM 541 C CA . ILE A 1 68 ? -19.564 20.472 28.092 1.00 54.41 68 ILE A CA 1
ATOM 542 C C . ILE A 1 68 ? -20.714 19.579 28.577 1.00 54.41 68 ILE A C 1
ATOM 544 O O . ILE A 1 68 ? -21.230 18.769 27.807 1.00 54.41 68 ILE A O 1
ATOM 548 N N . ILE A 1 69 ? -21.162 19.753 29.821 1.00 54.62 69 ILE A N 1
ATOM 549 C CA . ILE A 1 69 ? -22.271 18.992 30.401 1.00 54.62 69 ILE A CA 1
ATOM 550 C C . ILE A 1 69 ? -23.566 19.246 29.621 1.00 54.62 69 ILE A C 1
ATOM 552 O O . ILE A 1 69 ? -24.240 18.276 29.279 1.00 54.62 69 ILE A O 1
ATOM 556 N N . GLU A 1 70 ? -23.899 20.495 29.272 1.00 53.69 70 GLU A N 1
ATOM 557 C CA . GLU A 1 70 ? -25.083 20.786 28.451 1.00 53.69 70 GLU A CA 1
ATOM 558 C C . GLU A 1 70 ? -24.987 20.261 27.015 1.00 53.69 70 GLU A C 1
ATOM 560 O O . GLU A 1 70 ? -25.958 19.715 26.486 1.00 53.69 70 GLU A O 1
ATOM 565 N N . ALA A 1 71 ? -23.811 20.339 26.389 1.00 51.50 71 ALA A N 1
ATOM 566 C CA . ALA A 1 71 ? -23.583 19.781 25.058 1.00 51.50 71 ALA A CA 1
ATOM 567 C C . ALA A 1 71 ? -23.791 18.255 25.025 1.00 51.50 71 ALA A C 1
ATOM 569 O O . ALA A 1 71 ? -24.238 17.714 24.013 1.00 51.50 71 ALA A O 1
ATOM 570 N N . PHE A 1 72 ? -23.533 17.561 26.139 1.00 50.38 72 PHE A N 1
ATOM 571 C CA . PHE A 1 72 ? -23.765 16.122 26.275 1.00 50.38 72 PHE A CA 1
ATOM 572 C C . PHE A 1 72 ? -25.185 15.742 26.735 1.00 50.38 72 PHE A C 1
ATOM 574 O O . PHE A 1 72 ? -25.561 14.578 26.579 1.00 50.38 72 PHE A O 1
ATOM 581 N N . LYS A 1 73 ? -26.020 16.677 27.226 1.00 58.03 73 LYS A N 1
ATOM 582 C CA . LYS A 1 73 ? -27.430 16.380 27.583 1.00 58.03 73 LYS A CA 1
ATOM 583 C C . LYS A 1 73 ? -28.300 16.041 26.374 1.00 58.03 73 LYS A C 1
ATOM 585 O O . LYS A 1 73 ? -29.365 15.443 26.525 1.00 58.03 73 LYS A O 1
ATOM 590 N N . ARG A 1 74 ? -27.848 16.373 25.165 1.00 58.16 74 ARG A N 1
ATOM 591 C CA . ARG A 1 74 ? -28.429 15.900 23.909 1.00 58.16 74 ARG A CA 1
ATOM 592 C C . ARG A 1 74 ? -27.320 15.233 23.120 1.00 58.16 74 ARG A C 1
ATOM 594 O O . ARG A 1 74 ? -26.607 15.912 22.395 1.00 58.16 74 ARG A O 1
ATOM 601 N N . LEU A 1 75 ? -27.167 13.917 23.281 1.00 66.81 75 LEU A N 1
ATOM 602 C CA . LEU A 1 75 ? -26.272 13.111 22.447 1.00 66.81 75 LEU A CA 1
ATOM 603 C C . LEU A 1 75 ? -26.561 13.451 20.983 1.00 66.81 75 LEU A C 1
ATOM 605 O O . LEU A 1 75 ? -27.605 13.078 20.443 1.00 66.81 75 LEU A O 1
ATOM 609 N N . THR A 1 76 ? -25.681 14.234 20.368 1.00 72.19 76 THR A N 1
ATOM 610 C CA . THR A 1 76 ? -25.869 14.661 18.989 1.00 72.19 76 THR A CA 1
ATOM 611 C C . THR A 1 76 ? -25.790 13.429 18.086 1.00 72.19 76 THR A C 1
ATOM 613 O O . THR A 1 76 ? -25.096 12.460 18.420 1.00 72.19 76 THR A O 1
ATOM 616 N N . PRO A 1 77 ? -26.471 13.429 16.929 1.00 76.88 77 PRO A N 1
ATOM 617 C CA . PRO A 1 77 ? -26.345 12.343 15.959 1.00 76.88 77 PRO A CA 1
ATOM 618 C C . PRO A 1 77 ? -24.879 12.018 15.622 1.00 76.88 77 PRO A C 1
ATOM 620 O O . PRO A 1 77 ? -24.518 10.849 15.498 1.00 76.88 77 PRO A O 1
ATOM 623 N N . ASP A 1 78 ? -24.021 13.041 15.578 1.00 77.12 78 ASP A N 1
ATOM 624 C CA . ASP A 1 78 ? -22.584 12.905 15.333 1.00 77.12 78 ASP A CA 1
ATOM 625 C C . ASP A 1 78 ? -21.857 12.170 16.466 1.00 77.12 78 ASP A C 1
ATOM 627 O O . ASP A 1 78 ? -21.019 11.306 16.209 1.00 77.12 78 ASP A O 1
ATOM 631 N N . TYR A 1 79 ? -22.200 12.446 17.728 1.00 81.94 79 TYR A N 1
ATOM 632 C CA . TYR A 1 79 ? -21.633 11.717 18.861 1.00 81.94 79 TYR A CA 1
ATOM 633 C C . TYR A 1 79 ? -22.027 10.236 18.830 1.00 81.94 79 TYR A C 1
ATOM 635 O O . TYR A 1 79 ? -21.182 9.362 19.023 1.00 81.94 79 TYR A O 1
ATOM 643 N N . LEU A 1 80 ? -23.295 9.935 18.535 1.00 81.69 80 LEU A N 1
ATOM 644 C CA . LEU A 1 80 ? -23.767 8.552 18.413 1.00 81.69 80 LEU A CA 1
ATOM 645 C C . LEU A 1 80 ? -23.060 7.806 17.277 1.00 81.69 80 LEU A C 1
ATOM 647 O O . LEU A 1 80 ? -22.738 6.624 17.429 1.00 81.69 80 LEU A O 1
ATOM 651 N N . LEU A 1 81 ? -22.776 8.495 16.169 1.00 84.25 81 LEU A N 1
ATOM 652 C CA . LEU A 1 81 ? -21.984 7.946 15.076 1.00 84.25 81 LEU A CA 1
ATOM 653 C C . LEU A 1 81 ? -20.555 7.630 15.536 1.00 84.25 81 LEU A C 1
ATOM 655 O O . LEU A 1 81 ? -20.094 6.510 15.331 1.00 84.25 81 LEU A O 1
ATOM 659 N N . ILE A 1 82 ? -19.887 8.560 16.225 1.00 85.44 82 ILE A N 1
ATOM 660 C CA . ILE A 1 82 ? -18.538 8.346 16.777 1.00 85.44 82 ILE A CA 1
ATOM 661 C C . ILE A 1 82 ? -18.525 7.139 17.722 1.00 85.44 82 ILE A C 1
ATOM 663 O O . ILE A 1 82 ? -17.686 6.251 17.578 1.00 85.44 82 ILE A O 1
ATOM 667 N N . VAL A 1 83 ? -19.481 7.054 18.651 1.00 88.50 83 VAL A N 1
ATOM 668 C CA . VAL A 1 83 ? -19.601 5.914 19.572 1.00 88.50 83 VAL A CA 1
ATOM 669 C C . VAL A 1 83 ? -19.859 4.608 18.812 1.00 88.50 83 VAL A C 1
ATOM 671 O O . VAL A 1 83 ? -19.300 3.571 19.171 1.00 88.50 83 VAL A O 1
ATOM 674 N N . SER A 1 84 ? -20.671 4.627 17.753 1.00 87.69 84 SER A N 1
ATOM 675 C CA . SER A 1 84 ? -20.910 3.452 16.906 1.00 87.69 84 SER A CA 1
ATOM 676 C C . SER A 1 84 ? -19.638 2.993 16.185 1.00 87.69 84 SER A C 1
ATOM 678 O O . SER A 1 84 ? -19.343 1.797 16.178 1.00 87.69 84 SER A O 1
ATOM 680 N N . GLU A 1 85 ? -18.851 3.920 15.638 1.00 88.88 85 GLU A N 1
ATOM 681 C CA . GLU A 1 85 ? -17.577 3.599 14.988 1.00 88.88 85 GLU A CA 1
ATOM 682 C C . GLU A 1 85 ? -16.545 3.068 15.988 1.00 88.88 85 GLU A C 1
ATOM 684 O O . GLU A 1 85 ? -15.924 2.033 15.751 1.00 88.88 85 GLU A O 1
ATOM 689 N N . MET A 1 86 ? -16.423 3.692 17.163 1.00 91.31 86 MET A N 1
ATOM 690 C CA . MET A 1 86 ? -15.544 3.205 18.234 1.00 91.31 86 MET A CA 1
ATOM 691 C C . MET A 1 86 ? -15.953 1.808 18.711 1.00 91.31 86 MET A C 1
ATOM 693 O O . MET A 1 86 ? -15.100 0.951 18.933 1.00 91.31 86 MET A O 1
ATOM 697 N N . ARG A 1 87 ? -17.258 1.532 18.806 1.00 90.69 87 ARG A N 1
ATOM 698 C CA . ARG A 1 87 ? -17.778 0.200 19.136 1.00 90.69 87 ARG A CA 1
ATOM 699 C C . ARG A 1 87 ? -17.356 -0.842 18.097 1.00 90.69 87 ARG A C 1
ATOM 701 O O . ARG A 1 87 ? -17.059 -1.973 18.472 1.00 90.69 87 ARG A O 1
ATOM 708 N N . ASN A 1 88 ? -17.326 -0.489 16.813 1.00 90.69 88 ASN A N 1
ATOM 709 C CA . ASN A 1 88 ? -16.971 -1.418 15.736 1.00 90.69 88 ASN A CA 1
ATOM 710 C C . ASN A 1 88 ? -15.493 -1.847 15.763 1.00 90.69 88 ASN A C 1
ATOM 712 O O . ASN A 1 88 ? -15.155 -2.865 15.165 1.00 90.69 88 ASN A O 1
ATOM 716 N N . LEU A 1 89 ? -14.635 -1.133 16.498 1.00 90.38 89 LEU A N 1
ATOM 717 C CA . LEU A 1 89 ? -13.250 -1.542 16.752 1.00 90.38 89 LEU A CA 1
ATOM 718 C C . LEU A 1 89 ? -13.162 -2.736 17.722 1.00 90.38 89 LEU A C 1
ATOM 720 O O . LEU A 1 89 ? -12.164 -3.447 17.771 1.00 90.38 89 LEU A O 1
ATOM 724 N N . LEU A 1 90 ? -14.194 -3.003 18.518 1.00 92.50 90 LEU A N 1
ATOM 725 C CA . LEU A 1 90 ? -14.160 -4.083 19.502 1.00 92.50 90 LEU A CA 1
ATOM 726 C C . LEU A 1 90 ? -14.477 -5.437 18.857 1.00 92.50 90 LEU A C 1
ATOM 728 O O . LEU A 1 90 ? -15.440 -5.571 18.110 1.00 92.50 90 LEU A O 1
ATOM 732 N N . ASN A 1 91 ? -13.735 -6.483 19.227 1.00 90.50 91 ASN A N 1
ATOM 733 C CA . ASN A 1 91 ? -13.979 -7.844 18.723 1.00 90.50 91 ASN A CA 1
ATOM 734 C C . ASN A 1 91 ? -15.010 -8.629 19.553 1.00 90.50 91 ASN A C 1
ATOM 736 O O . ASN A 1 91 ? -15.628 -9.562 19.050 1.00 90.50 91 ASN A O 1
ATOM 740 N N . SER A 1 92 ? -15.209 -8.264 20.822 1.00 93.50 92 SER A N 1
ATOM 741 C CA . SER A 1 92 ? -16.134 -8.951 21.733 1.00 93.50 92 SER A CA 1
ATOM 742 C C . SER A 1 92 ? -17.504 -8.281 21.731 1.00 93.50 92 SER A C 1
ATOM 744 O O . SER A 1 92 ? -17.605 -7.092 22.026 1.00 93.50 92 SER A O 1
ATOM 746 N N . ASP A 1 93 ? -18.564 -9.049 21.477 1.00 91.81 93 ASP A N 1
ATOM 747 C CA . ASP A 1 93 ? -19.936 -8.527 21.494 1.00 91.81 93 ASP A CA 1
ATOM 748 C C . ASP A 1 93 ? -20.362 -8.033 22.881 1.00 91.81 93 ASP A C 1
ATOM 750 O O . ASP A 1 93 ? -21.038 -7.011 22.989 1.00 91.81 93 ASP A O 1
ATOM 754 N N . LEU A 1 94 ? -19.886 -8.676 23.952 1.00 89.81 94 LEU A N 1
ATOM 755 C CA . LEU A 1 94 ? -20.110 -8.201 25.317 1.00 89.81 94 LEU A CA 1
ATOM 756 C C . LEU A 1 94 ? -19.451 -6.832 25.544 1.00 89.81 94 LEU A C 1
ATOM 758 O O . LEU A 1 94 ? -20.104 -5.912 26.035 1.00 89.81 94 LEU A O 1
ATOM 762 N N . LYS A 1 95 ? -18.190 -6.663 25.115 1.00 94.56 95 LYS A N 1
ATOM 763 C CA . LYS A 1 95 ? -17.501 -5.362 25.177 1.00 94.56 95 LYS A CA 1
ATOM 764 C C . LYS A 1 95 ? -18.231 -4.307 24.346 1.00 94.56 95 LYS A C 1
ATOM 766 O O . LYS A 1 95 ? -18.379 -3.187 24.817 1.00 94.56 95 LYS A O 1
ATOM 771 N N . LYS A 1 96 ? -18.727 -4.654 23.150 1.00 93.19 96 LYS A N 1
ATOM 772 C CA . LYS A 1 96 ? -19.508 -3.740 22.297 1.00 93.19 96 LYS A CA 1
ATOM 773 C C . LYS A 1 96 ? -20.766 -3.241 22.996 1.00 93.19 96 LYS A C 1
ATOM 775 O O . LYS A 1 96 ? -21.039 -2.046 22.953 1.00 93.19 96 LYS A O 1
ATOM 780 N N . ILE A 1 97 ? -21.526 -4.145 23.614 1.00 87.88 97 ILE A N 1
ATOM 781 C CA . ILE A 1 97 ? -22.777 -3.812 24.305 1.00 87.88 97 ILE A CA 1
ATOM 782 C C . ILE A 1 97 ? -22.490 -2.923 25.517 1.00 87.88 97 ILE A C 1
ATOM 784 O O . ILE A 1 97 ? -23.093 -1.860 25.640 1.00 87.88 97 ILE A O 1
ATOM 788 N N . VAL A 1 98 ? -21.538 -3.321 26.369 1.00 90.81 98 VAL A N 1
ATOM 789 C CA . VAL A 1 98 ? -21.164 -2.562 27.574 1.00 90.81 98 VAL A CA 1
ATOM 790 C C . VAL A 1 98 ? -20.606 -1.185 27.213 1.00 90.81 98 VAL A C 1
ATOM 792 O O . VAL A 1 98 ? -21.043 -0.185 27.779 1.00 90.81 98 VAL A O 1
ATOM 795 N N . PHE A 1 99 ? -19.693 -1.112 26.240 1.00 94.88 99 PHE A N 1
ATOM 796 C CA . PHE A 1 99 ? -19.142 0.154 25.760 1.00 94.88 99 PHE A CA 1
ATOM 797 C C . PHE A 1 99 ? -20.232 1.069 25.211 1.00 94.88 99 PHE A C 1
ATOM 799 O O . PHE A 1 99 ? -20.320 2.216 25.631 1.00 94.88 99 PHE A O 1
ATOM 806 N N . HIS A 1 100 ? -21.083 0.561 24.316 1.00 90.06 100 HIS A N 1
ATOM 807 C CA . HIS A 1 100 ? -22.131 1.366 23.700 1.00 90.06 100 HIS A CA 1
ATOM 808 C C . HIS A 1 100 ? -23.115 1.896 24.744 1.00 90.06 100 HIS A C 1
ATOM 810 O O . HIS A 1 100 ? -23.357 3.094 24.775 1.00 90.06 100 HIS A O 1
ATOM 816 N N . ALA A 1 101 ? -23.612 1.037 25.640 1.00 87.12 101 ALA A N 1
ATOM 817 C CA . ALA A 1 101 ? -24.563 1.429 26.675 1.00 87.12 101 ALA A CA 1
ATOM 818 C C . ALA A 1 101 ? -24.010 2.548 27.572 1.00 87.12 101 ALA A C 1
ATOM 820 O O . ALA A 1 101 ? -24.653 3.587 27.732 1.00 87.12 101 ALA A O 1
ATOM 821 N N . LEU A 1 102 ? -22.799 2.368 28.106 1.00 90.94 102 LEU A N 1
ATOM 822 C CA . LEU A 1 102 ? -22.188 3.344 29.008 1.00 90.94 102 LEU A CA 1
ATOM 823 C C . LEU A 1 102 ? -21.757 4.627 28.282 1.00 90.94 102 LEU A C 1
ATOM 825 O O . LEU A 1 102 ? -21.956 5.715 28.814 1.00 90.94 102 LEU A O 1
ATOM 829 N N . ALA A 1 103 ? -21.240 4.530 27.053 1.00 88.62 103 ALA A N 1
ATOM 830 C CA . ALA A 1 103 ? -20.882 5.700 26.247 1.00 88.62 103 ALA A CA 1
ATOM 831 C C . ALA A 1 103 ? -22.113 6.523 25.829 1.00 88.62 103 ALA A C 1
ATOM 833 O O . ALA A 1 103 ? -22.025 7.735 25.695 1.00 88.62 103 ALA A O 1
ATOM 834 N N . THR A 1 104 ? -23.284 5.896 25.681 1.00 84.81 104 THR A N 1
ATOM 835 C CA . THR A 1 104 ? -24.561 6.601 25.461 1.00 84.81 104 THR A CA 1
ATOM 836 C C . THR A 1 104 ? -25.236 7.078 26.754 1.00 84.81 104 THR A C 1
ATOM 838 O O . THR A 1 104 ? -26.381 7.516 26.720 1.00 84.81 104 THR A O 1
ATOM 841 N N . GLY A 1 105 ? -24.561 6.993 27.905 1.00 82.69 105 GLY A N 1
ATOM 842 C CA . GLY A 1 105 ? -25.041 7.565 29.166 1.00 82.69 105 GLY A CA 1
ATOM 843 C C . GLY A 1 105 ? -25.967 6.673 30.002 1.00 82.69 105 GLY A C 1
ATOM 844 O O . GLY A 1 105 ? -26.597 7.172 30.936 1.00 82.69 105 GLY A O 1
ATOM 845 N N . LEU A 1 106 ? -26.070 5.365 29.723 1.00 83.88 106 LEU A N 1
ATOM 846 C CA . LEU A 1 106 ? -26.759 4.448 30.642 1.00 83.88 106 LEU A CA 1
ATOM 847 C C . LEU A 1 106 ? -25.934 4.277 31.926 1.00 83.88 106 LEU A C 1
ATOM 849 O O . LEU A 1 106 ? -24.705 4.246 31.884 1.00 83.88 106 LEU A O 1
ATOM 853 N N . ASN A 1 107 ? -26.604 4.124 33.075 1.00 87.06 107 ASN A N 1
ATOM 854 C CA . ASN A 1 107 ? -25.888 3.877 34.327 1.00 87.06 107 ASN A CA 1
ATOM 855 C C . ASN A 1 107 ? -25.335 2.441 34.388 1.00 87.06 107 ASN A C 1
ATOM 857 O O . ASN A 1 107 ? -25.844 1.508 33.758 1.00 87.06 107 ASN A O 1
ATOM 861 N N . VAL A 1 108 ? -24.299 2.268 35.202 1.00 89.69 108 VAL A N 1
ATOM 862 C CA . VAL A 1 108 ? -23.611 0.986 35.372 1.00 89.69 108 VAL A CA 1
ATOM 863 C C . VAL A 1 108 ? -24.532 -0.056 36.006 1.00 89.69 108 VAL A C 1
ATOM 865 O O . VAL A 1 108 ? -24.512 -1.214 35.603 1.00 89.69 108 VAL A O 1
ATOM 868 N N . GLU A 1 109 ? -25.381 0.343 36.951 1.00 89.44 109 GLU A N 1
ATOM 869 C CA . GLU A 1 109 ? -26.229 -0.567 37.725 1.00 89.44 109 GLU A CA 1
ATOM 870 C C . GLU A 1 109 ? -27.350 -1.194 36.877 1.00 89.44 109 GLU A C 1
ATOM 872 O O . GLU A 1 109 ? -27.644 -2.384 37.007 1.00 89.44 109 GLU A O 1
ATOM 877 N N . LYS A 1 110 ? -27.958 -0.427 35.964 1.00 84.94 110 LYS A N 1
ATOM 878 C CA . LYS A 1 110 ? -28.970 -0.910 35.011 1.00 84.94 110 LYS A CA 1
ATOM 879 C C . LYS A 1 110 ? -28.334 -1.848 33.999 1.00 84.94 110 LYS A C 1
ATOM 881 O O . LYS A 1 110 ? -28.917 -2.885 33.698 1.00 84.94 110 LYS A O 1
ATOM 886 N N . VAL A 1 111 ? -27.140 -1.514 33.506 1.00 85.69 111 VAL A N 1
ATOM 887 C CA . VAL A 1 111 ? -26.389 -2.379 32.584 1.00 85.69 111 VAL A CA 1
ATOM 888 C C . VAL A 1 111 ? -26.006 -3.693 33.271 1.00 85.69 111 VAL A C 1
ATOM 890 O O . VAL A 1 111 ? -26.221 -4.758 32.699 1.00 85.69 111 VAL A O 1
ATOM 893 N N . ALA A 1 112 ? -25.526 -3.637 34.514 1.00 88.69 112 ALA A N 1
ATOM 894 C CA . ALA A 1 112 ? -25.197 -4.805 35.331 1.00 88.69 112 ALA A CA 1
ATOM 895 C C . ALA A 1 112 ? -26.415 -5.716 35.541 1.00 88.69 112 ALA A C 1
ATOM 897 O O . ALA A 1 112 ? -26.367 -6.906 35.232 1.00 88.69 112 ALA A O 1
ATOM 898 N N . THR A 1 113 ? -27.547 -5.131 35.945 1.00 89.25 113 THR A N 1
ATOM 899 C CA . THR A 1 113 ? -28.811 -5.858 36.136 1.00 89.25 113 THR A CA 1
ATOM 900 C C . THR A 1 113 ? -29.296 -6.504 34.836 1.00 89.25 113 THR A C 1
ATOM 902 O O . THR A 1 113 ? -29.712 -7.659 34.838 1.00 89.25 113 THR A O 1
ATOM 905 N N . HIS A 1 114 ? -29.222 -5.785 33.710 1.00 85.56 114 HIS A N 1
ATOM 906 C CA . HIS A 1 114 ? -29.681 -6.287 32.414 1.00 85.56 114 HIS A CA 1
ATOM 907 C C . HIS A 1 114 ? -28.809 -7.427 31.868 1.00 85.56 114 HIS A C 1
ATOM 909 O O . HIS A 1 114 ? -29.316 -8.327 31.202 1.00 85.56 114 HIS A O 1
ATOM 915 N N . LEU A 1 115 ? -27.506 -7.398 32.153 1.00 86.00 115 LEU A N 1
ATOM 916 C CA . LEU A 1 115 ? -26.548 -8.400 31.686 1.00 86.00 115 LEU A CA 1
ATOM 917 C C . LEU A 1 115 ? -26.333 -9.553 32.679 1.00 86.00 115 LEU A C 1
ATOM 919 O O . LEU A 1 115 ? -25.628 -10.501 32.343 1.00 86.00 115 LEU A O 1
ATOM 923 N N . GLY A 1 116 ? -26.929 -9.493 33.875 1.00 89.88 116 GLY A N 1
ATOM 924 C CA . GLY A 1 116 ? -26.709 -10.486 34.932 1.00 89.88 116 GLY A CA 1
ATOM 925 C C . GLY A 1 116 ? -25.278 -10.477 35.478 1.00 89.88 116 GLY A C 1
ATOM 926 O O . GLY A 1 116 ? -24.775 -11.518 35.889 1.00 89.88 116 GLY A O 1
ATOM 927 N N . LEU A 1 117 ? -24.621 -9.315 35.443 1.00 91.44 117 LEU A N 1
ATOM 928 C CA . LEU A 1 117 ? -23.249 -9.101 35.904 1.00 91.44 117 LEU A CA 1
ATOM 929 C C . LEU A 1 117 ? -23.244 -8.235 37.164 1.00 91.44 117 LEU A C 1
ATOM 931 O O . LEU A 1 117 ? -24.201 -7.516 37.449 1.00 91.44 117 LEU A O 1
ATOM 935 N N . SER A 1 118 ? -22.140 -8.245 37.901 1.00 96.00 118 SER A N 1
ATOM 936 C CA . SER A 1 118 ? -21.891 -7.255 38.945 1.00 96.00 118 SER A CA 1
ATOM 937 C C . SER A 1 118 ? -21.493 -5.901 38.345 1.00 96.00 118 SER A C 1
ATOM 939 O O . SER A 1 118 ? -20.901 -5.810 37.266 1.00 96.00 118 SER A O 1
ATOM 941 N N . SER A 1 119 ? -21.755 -4.812 39.074 1.00 94.44 119 SER A N 1
ATOM 942 C CA . SER A 1 119 ? -21.321 -3.469 38.661 1.00 94.44 119 SER A CA 1
ATOM 943 C C . SER A 1 119 ? -19.800 -3.362 38.490 1.00 94.44 119 SER A C 1
ATOM 945 O O . SER A 1 119 ? -19.330 -2.550 37.695 1.00 94.44 119 SER A O 1
ATOM 947 N N . GLN A 1 120 ? -19.030 -4.170 39.225 1.00 96.00 120 GLN A N 1
ATOM 948 C CA . GLN A 1 120 ? -17.573 -4.212 39.115 1.00 96.00 120 GLN A CA 1
ATOM 949 C C . GLN A 1 120 ? -17.133 -4.854 37.795 1.00 96.00 120 GLN A C 1
ATOM 951 O O . GLN A 1 120 ? -16.338 -4.261 37.070 1.00 96.00 120 GLN A O 1
ATOM 956 N N . GLU A 1 121 ? -17.715 -5.998 37.429 1.00 94.44 121 GLU A N 1
ATOM 957 C CA . GLU A 1 121 ? -17.436 -6.656 36.146 1.00 94.44 121 GLU A CA 1
ATOM 958 C C . GLU A 1 121 ? -17.782 -5.747 34.963 1.00 94.44 121 GLU A C 1
ATOM 960 O O . GLU A 1 121 ? -17.012 -5.643 34.012 1.00 94.44 121 GLU A O 1
ATOM 965 N N . VAL A 1 122 ? -18.901 -5.018 35.032 1.00 93.56 122 VAL A N 1
ATOM 966 C CA . VAL A 1 122 ? -19.276 -4.049 33.989 1.00 93.56 122 VAL A CA 1
ATOM 967 C C . VAL A 1 122 ? -18.226 -2.942 33.845 1.00 93.56 122 VAL A C 1
ATOM 969 O O . VAL A 1 122 ? -17.851 -2.602 32.720 1.00 93.56 122 VAL A O 1
ATOM 972 N N . LYS A 1 123 ? -17.709 -2.401 34.957 1.00 95.06 123 LYS A N 1
ATOM 973 C CA . LYS A 1 123 ? -16.635 -1.393 34.932 1.00 95.06 123 LYS A CA 1
ATOM 974 C C . LYS A 1 123 ? -15.350 -1.953 34.327 1.00 95.06 123 LYS A C 1
ATOM 976 O O . LYS A 1 123 ? -14.738 -1.286 33.498 1.00 95.06 123 LYS A O 1
ATOM 981 N N . GLU A 1 124 ? -14.959 -3.167 34.696 1.00 96.75 124 GLU A N 1
ATOM 982 C CA . GLU A 1 124 ? -13.765 -3.826 34.155 1.00 96.75 124 GLU A CA 1
ATOM 983 C C . GLU A 1 124 ? -13.894 -4.092 32.654 1.00 96.75 124 GLU A C 1
ATOM 985 O O . GLU A 1 124 ? -12.984 -3.783 31.883 1.00 96.75 124 GLU A O 1
ATOM 990 N N . ILE A 1 125 ? -15.050 -4.591 32.206 1.00 95.06 125 ILE A N 1
ATOM 991 C CA . ILE A 1 125 ? -15.339 -4.797 30.782 1.00 95.06 125 ILE A CA 1
ATOM 992 C C . ILE A 1 125 ? -15.266 -3.469 30.025 1.00 95.06 125 ILE A C 1
ATOM 994 O O . ILE A 1 125 ? -14.679 -3.422 28.942 1.00 95.06 125 ILE A O 1
ATOM 998 N N . PHE A 1 126 ? -15.821 -2.394 30.588 1.00 95.81 126 PHE A N 1
ATOM 999 C CA . PHE A 1 126 ? -15.770 -1.068 29.982 1.00 95.81 126 PHE A CA 1
ATOM 1000 C C . PHE A 1 126 ? -14.334 -0.545 29.856 1.00 95.81 126 PHE A C 1
ATOM 1002 O O . PHE A 1 126 ? -13.930 -0.143 28.769 1.00 95.81 126 PHE A O 1
ATOM 1009 N N . GLN A 1 127 ? -13.529 -0.616 30.920 1.00 96.12 127 GLN A N 1
ATOM 1010 C CA . GLN A 1 127 ? -12.124 -0.180 30.892 1.00 96.12 127 GLN A CA 1
ATOM 1011 C C . GLN A 1 127 ? -11.283 -0.981 29.891 1.00 96.12 127 GLN A C 1
ATOM 1013 O O . GLN A 1 127 ? -10.489 -0.421 29.129 1.00 96.12 127 GLN A O 1
ATOM 1018 N N . ASN A 1 128 ? -11.509 -2.294 29.830 1.00 96.56 128 ASN A N 1
ATOM 1019 C CA . ASN A 1 128 ? -10.876 -3.157 28.841 1.00 96.56 128 ASN A CA 1
ATOM 1020 C C . ASN A 1 128 ? -11.293 -2.780 27.411 1.00 96.56 128 ASN A C 1
ATOM 1022 O O . ASN A 1 128 ? -10.461 -2.785 26.508 1.00 96.56 128 ASN A O 1
ATOM 1026 N N . ALA A 1 129 ? -12.561 -2.418 27.194 1.00 95.94 129 ALA A N 1
ATOM 1027 C CA . ALA A 1 129 ? -13.034 -1.940 25.899 1.00 95.94 129 ALA A CA 1
ATOM 1028 C C . ALA A 1 129 ? -12.370 -0.610 25.496 1.00 95.94 129 ALA A C 1
ATOM 1030 O O . ALA A 1 129 ? -11.921 -0.475 24.360 1.00 95.94 129 ALA A O 1
ATOM 1031 N N . ILE A 1 130 ? -12.240 0.346 26.422 1.00 95.12 130 ILE A N 1
ATOM 1032 C CA . ILE A 1 130 ? -11.533 1.611 26.165 1.00 95.12 130 ILE A CA 1
ATOM 1033 C C . ILE A 1 130 ? -10.078 1.351 25.769 1.00 95.12 130 ILE A C 1
ATOM 1035 O O . ILE A 1 130 ? -9.604 1.912 24.783 1.00 95.12 130 ILE A O 1
ATOM 1039 N N . THR A 1 131 ? -9.393 0.454 26.481 1.00 94.50 131 THR A N 1
ATOM 1040 C CA . THR A 1 131 ? -7.996 0.101 26.195 1.00 94.50 131 THR A CA 1
ATOM 1041 C C . THR A 1 131 ? -7.845 -0.520 24.804 1.00 94.50 131 THR A C 1
ATOM 1043 O O . THR A 1 131 ? -6.979 -0.099 24.035 1.00 94.50 131 THR A O 1
ATOM 1046 N N . ASP A 1 132 ? -8.721 -1.459 24.432 1.00 94.31 132 ASP A N 1
ATOM 1047 C CA . ASP A 1 132 ? -8.725 -2.069 23.096 1.00 94.31 132 ASP A CA 1
ATOM 1048 C C . ASP A 1 132 ? -8.942 -1.014 21.995 1.00 94.31 132 ASP A C 1
ATOM 1050 O O . ASP A 1 132 ? -8.224 -0.998 20.990 1.00 94.31 132 ASP A O 1
ATOM 1054 N N . ILE A 1 133 ? -9.891 -0.092 22.198 1.00 94.38 133 ILE A N 1
ATOM 1055 C CA . ILE A 1 133 ? -10.158 1.019 21.272 1.00 94.38 133 ILE A CA 1
ATOM 1056 C C . ILE A 1 133 ? -8.936 1.941 21.157 1.00 94.38 133 ILE A C 1
ATOM 1058 O O . ILE A 1 133 ? -8.562 2.345 20.050 1.00 94.38 133 ILE A O 1
ATOM 1062 N N . SER A 1 134 ? -8.277 2.272 22.270 1.00 90.19 134 SER A N 1
ATOM 1063 C CA . SER A 1 134 ? -7.060 3.091 22.270 1.00 90.19 134 SER A CA 1
ATOM 1064 C C . SER A 1 134 ? -5.917 2.427 21.499 1.00 90.19 134 SER A C 1
ATOM 1066 O O . SER A 1 134 ? -5.253 3.088 20.700 1.00 90.19 134 SER A O 1
ATOM 1068 N N . ILE A 1 135 ? -5.715 1.118 21.666 1.00 89.69 135 ILE A N 1
ATOM 1069 C CA . ILE A 1 135 ? -4.687 0.366 20.932 1.00 89.69 135 ILE A CA 1
ATOM 1070 C C . ILE A 1 135 ? -4.975 0.392 19.427 1.00 89.69 135 ILE A C 1
ATOM 1072 O O . ILE A 1 135 ? -4.090 0.714 18.628 1.00 89.69 135 ILE A O 1
ATOM 1076 N N . GLN A 1 136 ? -6.213 0.099 19.025 1.00 88.06 136 GLN A N 1
ATOM 1077 C CA . GLN A 1 136 ? -6.572 0.062 17.607 1.00 88.06 136 GLN A CA 1
ATOM 1078 C C . GLN A 1 136 ? -6.520 1.441 16.948 1.00 88.06 136 GLN A C 1
ATOM 1080 O O . GLN A 1 136 ? -5.966 1.588 15.858 1.00 88.06 136 GLN A O 1
ATOM 1085 N N . SER A 1 137 ? -7.026 2.474 17.619 1.00 86.44 137 SER A N 1
ATOM 1086 C CA . SER A 1 137 ? -6.935 3.849 17.118 1.00 86.44 137 SER A CA 1
ATOM 1087 C C . SER A 1 137 ? -5.482 4.334 17.021 1.00 86.44 137 SER A C 1
ATOM 1089 O O . SER A 1 137 ? -5.126 5.015 16.054 1.00 86.44 137 SER A O 1
ATOM 1091 N N . GLY A 1 138 ? -4.614 3.927 17.954 1.00 83.50 138 GLY A N 1
ATOM 1092 C CA . GLY A 1 138 ? -3.171 4.165 17.895 1.00 83.50 138 GLY A CA 1
ATOM 1093 C C . GLY A 1 138 ? -2.512 3.514 16.676 1.00 83.50 138 GLY A C 1
ATOM 1094 O O . GLY A 1 138 ? -1.736 4.167 15.974 1.00 83.50 138 GLY A O 1
ATOM 1095 N N . PHE A 1 139 ? -2.876 2.267 16.365 1.00 83.06 139 PHE A N 1
ATOM 1096 C CA . PHE A 1 139 ? -2.407 1.568 15.166 1.00 83.06 139 PHE A CA 1
ATOM 1097 C C . PHE A 1 139 ? -2.828 2.285 13.875 1.00 83.06 139 PHE A C 1
ATOM 1099 O O . PHE A 1 139 ? -1.986 2.549 13.013 1.00 83.06 139 PHE A O 1
ATOM 1106 N N . VAL A 1 140 ? -4.106 2.663 13.754 1.00 81.12 140 VAL A N 1
ATOM 1107 C CA . VAL A 1 140 ? -4.627 3.387 12.580 1.00 81.12 140 VAL A CA 1
ATOM 1108 C C . VAL A 1 140 ? -3.914 4.730 12.406 1.00 81.12 140 VAL A C 1
ATOM 1110 O O . VAL A 1 140 ? -3.456 5.052 11.309 1.00 81.12 140 VAL A O 1
ATOM 1113 N N . ARG A 1 141 ? -3.733 5.491 13.493 1.00 85.06 141 ARG A N 1
ATOM 1114 C CA . ARG A 1 141 ? -3.012 6.772 13.468 1.00 85.06 141 ARG A CA 1
ATOM 1115 C C . ARG A 1 141 ? -1.563 6.602 13.013 1.00 85.06 141 ARG A C 1
ATOM 1117 O O . ARG A 1 141 ? -1.096 7.360 12.164 1.00 85.06 141 ARG A O 1
ATOM 1124 N N . ALA A 1 142 ? -0.858 5.601 13.537 1.00 86.94 142 ALA A N 1
ATOM 1125 C CA . ALA A 1 142 ? 0.511 5.302 13.127 1.00 86.94 142 ALA A CA 1
ATOM 1126 C C . ALA A 1 142 ? 0.588 4.919 11.641 1.00 86.94 142 ALA A C 1
ATOM 1128 O O . ALA A 1 142 ? 1.487 5.372 10.931 1.00 86.94 142 ALA A O 1
ATOM 1129 N N . HIS A 1 143 ? -0.373 4.134 11.147 1.00 83.25 143 HIS A N 1
ATOM 1130 C CA . HIS A 1 143 ? -0.445 3.756 9.739 1.00 83.25 143 HIS A CA 1
ATOM 1131 C C . HIS A 1 143 ? -0.640 4.970 8.821 1.00 83.25 143 HIS A C 1
ATOM 1133 O O . HIS A 1 143 ? 0.107 5.129 7.853 1.00 83.25 143 HIS A O 1
ATOM 1139 N N . ILE A 1 144 ? -1.585 5.856 9.154 1.00 86.25 144 ILE A N 1
ATOM 1140 C CA . ILE A 1 144 ? -1.838 7.099 8.409 1.00 86.25 144 ILE A CA 1
ATOM 1141 C C . ILE A 1 144 ? -0.583 7.980 8.398 1.00 86.25 144 ILE A C 1
ATOM 1143 O O . ILE A 1 144 ? -0.131 8.394 7.331 1.00 86.25 144 ILE A O 1
ATOM 1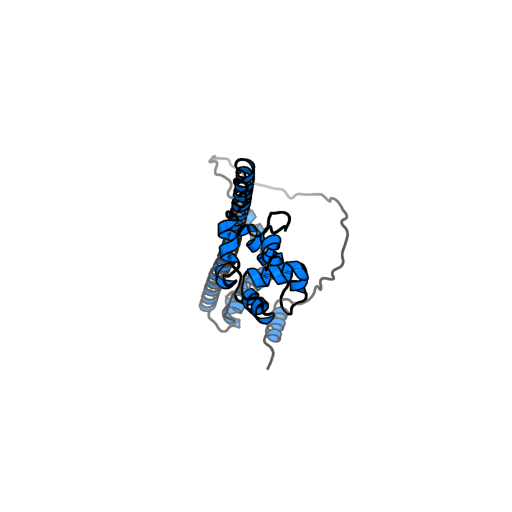147 N N . ASN A 1 145 ? 0.041 8.197 9.560 1.00 90.62 145 ASN A N 1
ATOM 1148 C CA . ASN A 1 145 ? 1.260 9.004 9.676 1.00 90.62 145 ASN A CA 1
ATOM 1149 C C . ASN A 1 145 ? 2.418 8.434 8.845 1.00 90.62 145 ASN A C 1
ATOM 1151 O O . ASN A 1 145 ? 3.144 9.180 8.187 1.00 90.62 145 ASN A O 1
ATOM 1155 N N . ASN A 1 146 ? 2.579 7.109 8.832 1.00 92.25 146 ASN A N 1
ATOM 1156 C CA . ASN A 1 146 ? 3.570 6.444 7.990 1.00 92.25 146 ASN A CA 1
ATOM 1157 C C . ASN A 1 146 ? 3.266 6.618 6.495 1.00 92.25 146 ASN A C 1
ATOM 1159 O O . ASN A 1 146 ? 4.194 6.771 5.703 1.00 92.25 146 ASN A O 1
ATOM 1163 N N . GLY A 1 147 ? 1.988 6.615 6.102 1.00 90.31 147 GLY A N 1
ATOM 1164 C CA . GLY A 1 147 ? 1.552 6.958 4.747 1.00 90.31 147 GLY A CA 1
ATOM 1165 C C . GLY A 1 147 ? 1.984 8.368 4.349 1.00 90.31 147 GLY A C 1
ATOM 1166 O O . GLY A 1 147 ? 2.694 8.526 3.359 1.00 90.31 147 GLY A O 1
ATOM 1167 N N . ILE A 1 148 ? 1.658 9.363 5.179 1.00 91.88 148 ILE A N 1
ATOM 1168 C CA . ILE A 1 148 ? 2.035 10.770 4.965 1.00 91.88 148 ILE A CA 1
ATOM 1169 C C . ILE A 1 148 ? 3.558 10.917 4.838 1.00 91.88 148 ILE A C 1
ATOM 1171 O O . ILE A 1 148 ? 4.047 11.560 3.912 1.00 91.88 148 ILE A O 1
ATOM 1175 N N . ARG A 1 149 ? 4.329 10.280 5.731 1.00 95.25 149 ARG A N 1
ATOM 1176 C CA . ARG A 1 149 ? 5.799 10.346 5.694 1.00 95.25 149 ARG A CA 1
ATOM 1177 C C . ARG A 1 149 ? 6.374 9.769 4.401 1.00 95.25 149 ARG A C 1
ATOM 1179 O O . ARG A 1 149 ? 7.307 10.345 3.848 1.00 95.25 149 ARG A O 1
ATOM 1186 N N . ARG A 1 150 ? 5.825 8.645 3.927 1.00 95.75 150 ARG A N 1
ATOM 1187 C CA . ARG A 1 150 ? 6.247 8.030 2.661 1.00 95.75 150 ARG A CA 1
ATOM 1188 C C . ARG A 1 150 ? 5.925 8.917 1.463 1.00 95.75 150 ARG A C 1
ATOM 1190 O O . ARG A 1 150 ? 6.767 9.026 0.581 1.00 95.75 150 ARG A O 1
ATOM 1197 N N . GLU A 1 151 ? 4.771 9.580 1.446 1.00 95.75 151 GLU A N 1
ATOM 1198 C CA . GLU A 1 151 ? 4.417 10.498 0.355 1.00 95.75 151 GLU A CA 1
ATOM 1199 C C . GLU A 1 151 ? 5.399 11.678 0.273 1.00 95.75 151 GLU A C 1
ATOM 1201 O O . GLU A 1 151 ? 5.940 11.973 -0.790 1.00 95.75 151 GLU A O 1
ATOM 1206 N N . ILE A 1 152 ? 5.742 12.272 1.423 1.00 95.81 152 ILE A N 1
ATOM 1207 C CA . ILE A 1 152 ? 6.748 13.345 1.505 1.00 95.81 152 ILE A CA 1
ATOM 1208 C C . ILE A 1 152 ? 8.111 12.880 0.961 1.00 95.81 152 ILE A C 1
ATOM 1210 O O . ILE A 1 152 ? 8.800 13.621 0.256 1.00 95.81 152 ILE A O 1
ATOM 1214 N N . GLU A 1 153 ? 8.524 11.653 1.281 1.00 97.19 153 GLU A N 1
ATOM 1215 C CA . GLU A 1 153 ? 9.782 11.083 0.793 1.00 97.19 153 GLU A CA 1
ATOM 1216 C C . GLU A 1 153 ? 9.757 10.834 -0.720 1.00 97.19 153 GLU A C 1
ATOM 1218 O O . GLU A 1 153 ? 10.721 11.164 -1.417 1.00 97.19 153 GLU A O 1
ATOM 1223 N N . ILE A 1 154 ? 8.640 10.320 -1.240 1.00 97.06 154 ILE A N 1
ATOM 1224 C CA . ILE A 1 154 ? 8.416 10.137 -2.676 1.00 97.06 154 ILE A CA 1
ATOM 1225 C C . ILE A 1 154 ? 8.551 11.475 -3.406 1.00 97.06 154 ILE A C 1
ATOM 1227 O O . ILE A 1 154 ? 9.262 11.555 -4.410 1.00 97.06 154 ILE A O 1
ATOM 1231 N N . ASP A 1 155 ? 7.929 12.537 -2.903 1.00 97.00 155 ASP A N 1
ATOM 1232 C CA . ASP A 1 155 ? 7.975 13.850 -3.548 1.00 97.00 155 ASP A CA 1
ATOM 1233 C C . ASP A 1 155 ? 9.367 14.487 -3.495 1.00 97.00 155 ASP A C 1
ATOM 1235 O O . ASP A 1 155 ? 9.830 15.082 -4.480 1.00 97.00 155 ASP A O 1
ATOM 1239 N N . LYS A 1 156 ? 10.103 14.278 -2.398 1.00 97.25 156 LYS A N 1
ATOM 1240 C CA . LYS A 1 156 ? 11.516 14.662 -2.302 1.00 97.25 156 LYS A CA 1
ATOM 1241 C C . LYS A 1 156 ? 12.369 13.917 -3.332 1.00 97.25 156 LYS A C 1
ATOM 1243 O O . LYS A 1 156 ? 13.188 14.532 -4.014 1.00 97.25 156 LYS A O 1
ATOM 1248 N N . LEU A 1 157 ? 12.173 12.606 -3.480 1.00 97.56 157 LEU A N 1
ATOM 1249 C CA . LEU A 1 157 ? 12.903 11.794 -4.456 1.00 97.56 157 LEU A CA 1
ATOM 1250 C C . LEU A 1 157 ? 12.563 12.185 -5.897 1.00 97.56 157 LEU A C 1
ATOM 1252 O O . LEU A 1 157 ? 13.480 12.335 -6.704 1.00 97.56 157 LEU A O 1
ATOM 1256 N N . LYS A 1 158 ? 11.286 12.424 -6.222 1.00 96.75 158 LYS A N 1
ATOM 1257 C CA . LYS A 1 158 ? 10.869 12.936 -7.540 1.00 96.75 158 LYS A CA 1
ATOM 1258 C C . LYS A 1 158 ? 11.566 14.258 -7.863 1.00 96.75 158 LYS A C 1
ATOM 1260 O O . LYS A 1 158 ? 12.128 14.402 -8.949 1.00 96.75 158 LYS A O 1
ATOM 1265 N N . SER A 1 159 ? 11.594 15.185 -6.905 1.00 95.50 159 SER A N 1
ATOM 1266 C CA . SER A 1 159 ? 12.268 16.482 -7.054 1.00 95.50 159 SER A CA 1
ATOM 1267 C C . SER A 1 159 ? 13.776 16.320 -7.271 1.00 95.50 159 SER A C 1
ATOM 1269 O O . SER A 1 159 ? 14.353 16.948 -8.161 1.00 95.50 159 SER A O 1
ATOM 1271 N N . ASN A 1 160 ? 14.418 15.416 -6.524 1.00 96.81 160 ASN A N 1
ATOM 1272 C CA . ASN A 1 160 ? 15.835 15.096 -6.698 1.00 96.81 160 ASN A CA 1
ATOM 1273 C C . ASN A 1 160 ? 16.123 14.500 -8.081 1.00 96.81 160 ASN A C 1
ATOM 1275 O O . ASN A 1 160 ? 17.060 14.932 -8.747 1.00 96.81 160 ASN A O 1
ATOM 1279 N N . ILE A 1 161 ? 15.305 13.549 -8.541 1.00 95.81 161 ILE A N 1
ATOM 1280 C CA . ILE A 1 161 ? 15.426 12.951 -9.877 1.00 95.81 161 ILE A CA 1
ATOM 1281 C C . ILE A 1 161 ? 15.290 14.027 -10.955 1.00 95.81 161 ILE A C 1
ATOM 1283 O O . ILE A 1 161 ? 16.082 14.057 -11.894 1.00 95.81 161 ILE A O 1
ATOM 1287 N N . GLN A 1 162 ? 14.322 14.935 -10.824 1.00 95.06 162 GLN A N 1
ATOM 1288 C CA . GLN A 1 162 ? 14.135 16.029 -11.774 1.00 95.06 162 GLN A CA 1
ATOM 1289 C C . GLN A 1 162 ? 15.334 16.988 -11.792 1.00 95.06 162 GLN A C 1
ATOM 1291 O O . GLN A 1 162 ? 15.783 17.393 -12.869 1.00 95.06 162 GLN A O 1
ATOM 1296 N N . SER A 1 163 ? 15.883 17.316 -10.622 1.00 93.88 163 SER A N 1
ATOM 1297 C CA . SER A 1 163 ? 17.087 18.142 -10.497 1.00 93.88 163 SER A CA 1
ATOM 1298 C C . SER A 1 163 ? 18.293 17.475 -11.161 1.00 93.88 163 SER A C 1
ATOM 1300 O O . SER A 1 163 ? 18.921 18.075 -12.033 1.00 93.88 163 SER A O 1
ATOM 1302 N N . LEU A 1 164 ? 18.560 16.206 -10.839 1.00 94.19 164 LEU A N 1
ATOM 1303 C CA . LEU A 1 164 ? 19.646 15.425 -11.436 1.00 94.19 164 LEU A CA 1
ATOM 1304 C C . LEU A 1 164 ? 19.483 15.288 -12.947 1.00 94.19 164 LEU A C 1
ATOM 1306 O O . LEU A 1 164 ? 20.447 15.463 -13.685 1.00 94.19 164 LEU A O 1
ATOM 1310 N N . LYS A 1 165 ? 18.260 15.046 -13.429 1.00 92.00 165 LYS A N 1
ATOM 1311 C CA . LYS A 1 165 ? 17.969 15.002 -14.863 1.00 92.00 165 LYS A CA 1
ATOM 1312 C C . LYS A 1 165 ? 18.312 16.330 -15.528 1.00 92.00 165 LYS A C 1
ATOM 1314 O O . LYS A 1 165 ? 18.966 16.330 -16.560 1.00 92.00 165 LYS A O 1
ATOM 1319 N N . THR A 1 166 ? 17.933 17.447 -14.911 1.00 90.69 166 THR A N 1
ATOM 1320 C CA . THR A 1 166 ? 18.232 18.794 -15.419 1.00 90.69 166 THR A CA 1
ATOM 1321 C C . THR A 1 166 ? 19.735 19.077 -15.432 1.00 90.69 166 THR A C 1
ATOM 1323 O O . THR A 1 166 ? 20.232 19.680 -16.381 1.00 90.69 166 THR A O 1
ATOM 1326 N N . GLN A 1 167 ? 20.464 18.648 -14.397 1.00 90.00 167 GLN A N 1
ATOM 1327 C CA . GLN A 1 167 ? 21.925 18.750 -14.350 1.00 90.00 167 GLN A CA 1
ATOM 1328 C C . GLN A 1 167 ? 22.563 17.921 -15.462 1.00 90.00 167 GLN A C 1
ATOM 1330 O O . GLN A 1 167 ? 23.356 18.457 -16.222 1.00 90.00 167 GLN A O 1
ATOM 1335 N N . LEU A 1 168 ? 22.123 16.675 -15.644 1.00 86.00 168 LEU A N 1
ATOM 1336 C CA . LEU A 1 168 ? 22.627 15.795 -16.693 1.00 86.00 168 LEU A CA 1
ATOM 1337 C C . LEU A 1 168 ? 22.359 16.363 -18.090 1.00 86.00 168 LEU A C 1
ATOM 1339 O O . LEU A 1 168 ? 23.259 16.366 -18.916 1.00 86.00 168 LEU A O 1
ATOM 1343 N N . THR A 1 169 ? 21.181 16.944 -18.341 1.00 82.38 169 THR A N 1
ATOM 1344 C CA . THR A 1 169 ? 20.914 17.628 -19.619 1.00 82.38 169 THR A CA 1
ATOM 1345 C C . THR A 1 169 ? 21.817 18.852 -19.807 1.00 82.38 169 THR A C 1
ATOM 1347 O O . THR A 1 169 ? 22.309 19.092 -20.904 1.00 82.38 169 THR A O 1
ATOM 1350 N N . LYS A 1 170 ? 22.067 19.641 -18.752 1.00 79.88 170 LYS A N 1
ATOM 1351 C CA . LYS A 1 170 ? 22.993 20.786 -18.819 1.00 79.88 170 LYS A CA 1
ATOM 1352 C C . LYS A 1 170 ? 24.435 20.343 -19.062 1.00 79.88 170 LYS A C 1
ATOM 1354 O O . LYS A 1 170 ? 25.137 21.005 -19.822 1.00 79.88 170 LYS A O 1
ATOM 1359 N N . ASP A 1 171 ? 24.860 19.247 -18.450 1.00 74.81 171 ASP A N 1
ATOM 1360 C CA . ASP A 1 171 ? 26.200 18.692 -18.618 1.00 74.81 171 ASP A CA 1
ATOM 1361 C C . ASP A 1 171 ? 26.364 18.035 -19.994 1.00 74.81 171 ASP A C 1
ATOM 1363 O O . ASP A 1 171 ? 27.396 18.234 -20.624 1.00 74.81 171 ASP A O 1
ATOM 1367 N N . GLU A 1 172 ? 25.333 17.379 -20.535 1.00 68.00 172 GLU A N 1
ATOM 1368 C CA . GLU A 1 172 ? 25.286 16.919 -21.932 1.00 68.00 172 GLU A CA 1
ATOM 1369 C C . GLU A 1 172 ? 25.335 18.085 -22.934 1.00 68.00 172 GLU A C 1
ATOM 1371 O O . GLU A 1 172 ? 25.910 17.946 -24.010 1.00 68.00 172 GLU A O 1
ATOM 1376 N N . ILE A 1 173 ? 24.761 19.246 -22.600 1.00 65.69 173 ILE A N 1
ATOM 1377 C CA . ILE A 1 173 ? 24.847 20.453 -23.440 1.00 65.69 173 ILE A CA 1
ATOM 1378 C C . ILE A 1 173 ? 26.245 21.089 -23.362 1.00 65.69 173 ILE A C 1
ATOM 1380 O O . ILE A 1 173 ? 26.754 21.563 -24.377 1.00 65.69 173 ILE A O 1
ATOM 1384 N N . LYS A 1 174 ? 26.873 21.126 -22.178 1.00 68.00 174 LYS A N 1
ATOM 1385 C CA . LYS A 1 174 ? 28.207 21.726 -21.964 1.00 68.00 174 LYS A CA 1
ATOM 1386 C C . LYS A 1 174 ? 29.348 20.841 -22.459 1.00 68.00 174 LYS A C 1
ATOM 1388 O O . LYS A 1 174 ? 30.329 21.336 -23.007 1.00 68.00 174 LYS A O 1
ATOM 1393 N N . HIS A 1 175 ? 29.206 19.540 -22.263 1.00 63.19 175 HIS A N 1
ATOM 1394 C CA . HIS A 1 175 ? 30.116 18.502 -22.712 1.00 63.19 175 HIS A CA 1
ATOM 1395 C C . HIS A 1 175 ? 29.313 17.5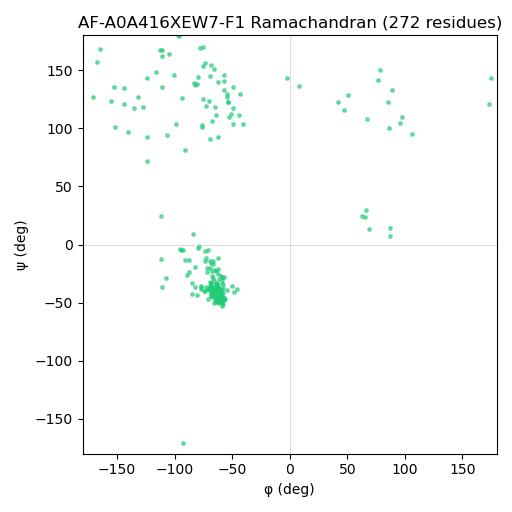21 -23.561 1.00 63.19 175 HIS A C 1
ATOM 1397 O O . HIS A 1 175 ? 29.051 16.399 -23.115 1.00 63.19 175 HIS A O 1
ATOM 1403 N N . PRO A 1 176 ? 28.904 17.920 -24.782 1.00 56.62 176 PRO A N 1
ATOM 1404 C CA . PRO A 1 176 ? 28.322 16.966 -25.705 1.00 56.62 176 PRO A CA 1
ATOM 1405 C C . PRO A 1 176 ? 29.327 15.834 -25.822 1.00 56.62 176 PRO A C 1
ATOM 1407 O O . PRO A 1 176 ? 30.500 16.078 -26.129 1.00 56.62 176 PRO A O 1
ATOM 1410 N N . ALA A 1 177 ? 28.883 14.610 -25.510 1.00 55.56 177 ALA A N 1
ATOM 1411 C CA . ALA A 1 177 ? 29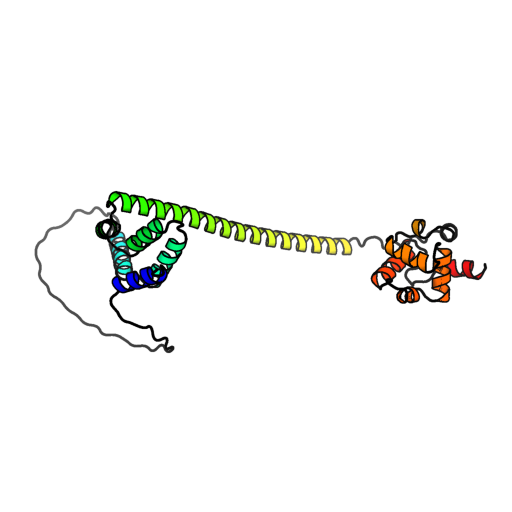.688 13.423 -25.741 1.00 55.56 177 ALA A CA 1
ATOM 1412 C C . ALA A 1 177 ? 30.309 13.596 -27.129 1.00 55.56 177 ALA A C 1
ATOM 1414 O O . ALA A 1 177 ? 29.558 13.962 -28.047 1.00 55.56 177 ALA A O 1
ATOM 1415 N N . PRO A 1 178 ? 31.640 13.427 -27.296 1.00 50.25 178 PRO A N 1
ATOM 1416 C CA . PRO A 1 178 ? 32.228 13.520 -28.619 1.00 50.25 178 PRO A CA 1
ATOM 1417 C C . PRO A 1 178 ? 31.357 12.627 -29.477 1.00 50.25 178 PRO A C 1
ATOM 1419 O O . PRO A 1 178 ? 31.194 11.449 -29.131 1.00 50.25 178 PRO A O 1
ATOM 1422 N N . LYS A 1 179 ? 30.686 13.212 -30.490 1.00 51.22 179 LYS A N 1
ATOM 1423 C CA . LYS A 1 179 ? 29.932 12.437 -31.475 1.00 51.22 179 LYS A CA 1
ATOM 1424 C C . LYS A 1 179 ? 30.891 11.318 -31.791 1.00 51.22 179 LYS A C 1
ATOM 1426 O O . LYS A 1 179 ? 31.990 11.625 -32.253 1.00 51.22 179 LYS A O 1
ATOM 1431 N N . ARG A 1 180 ? 30.565 10.082 -31.391 1.00 48.16 180 ARG A N 1
ATOM 1432 C CA . ARG A 1 180 ? 31.404 8.938 -31.713 1.00 48.16 180 ARG A CA 1
ATOM 1433 C C . ARG A 1 180 ? 31.336 8.937 -33.220 1.00 48.16 180 ARG A C 1
ATOM 1435 O O . ARG A 1 180 ? 30.358 8.457 -33.784 1.00 48.16 180 ARG A O 1
ATOM 1442 N N . THR A 1 181 ? 32.299 9.603 -33.852 1.00 46.81 181 THR A N 1
ATOM 1443 C CA . THR A 1 181 ? 32.598 9.428 -35.248 1.00 46.81 181 THR A CA 1
ATOM 1444 C C . THR A 1 181 ? 32.713 7.931 -35.309 1.00 46.81 181 THR A C 1
ATOM 1446 O O . THR A 1 181 ? 33.520 7.340 -34.582 1.00 46.81 181 THR A O 1
ATOM 1449 N N . SER A 1 182 ? 31.752 7.316 -36.003 1.00 48.72 182 SER A N 1
ATOM 1450 C CA . SER A 1 182 ? 31.827 5.928 -36.409 1.00 48.72 182 SER A CA 1
ATOM 1451 C C . SER A 1 182 ? 33.270 5.771 -36.826 1.00 48.72 182 SER A C 1
ATOM 1453 O O . SER A 1 182 ? 33.683 6.385 -37.811 1.00 48.72 182 SER A O 1
ATOM 1455 N N . SER A 1 183 ? 34.082 5.143 -35.977 1.00 50.25 183 SER A N 1
ATOM 1456 C CA . SER A 1 183 ? 35.474 4.926 -36.301 1.00 50.25 183 SER A CA 1
ATOM 1457 C C . SER A 1 183 ? 35.339 3.919 -37.414 1.00 50.25 183 SER A C 1
ATOM 1459 O O . SER A 1 183 ? 35.102 2.747 -37.127 1.00 50.25 183 SER A O 1
ATOM 1461 N N . GLN A 1 184 ? 35.261 4.421 -38.652 1.00 58.28 184 GLN A N 1
ATOM 1462 C CA . GLN A 1 184 ? 35.033 3.631 -39.843 1.00 58.28 184 GLN A CA 1
ATOM 1463 C C . GLN A 1 184 ? 36.101 2.567 -39.738 1.00 58.28 184 GLN A C 1
ATOM 1465 O O . GLN A 1 184 ? 37.299 2.868 -39.743 1.00 58.28 184 GLN A O 1
ATOM 1470 N N . ILE A 1 185 ? 35.667 1.336 -39.468 1.00 64.75 185 ILE A N 1
ATOM 1471 C CA . ILE A 1 185 ? 36.594 0.226 -39.379 1.00 64.75 185 ILE A CA 1
ATOM 1472 C C . ILE A 1 185 ? 37.346 0.280 -40.710 1.00 64.75 185 ILE A C 1
ATOM 1474 O O . ILE A 1 185 ? 36.679 0.362 -41.740 1.00 64.75 185 ILE A O 1
ATOM 1478 N N . PRO A 1 186 ? 38.691 0.311 -40.735 1.00 71.06 186 PRO A N 1
ATOM 1479 C CA . PRO A 1 186 ? 39.410 0.405 -41.996 1.00 71.06 186 PRO A CA 1
ATOM 1480 C C . PRO A 1 186 ? 38.876 -0.645 -42.971 1.00 71.06 186 PRO A C 1
ATOM 1482 O O . PRO A 1 186 ? 38.674 -1.790 -42.562 1.00 71.06 186 PRO A O 1
ATOM 1485 N N . TYR A 1 187 ? 38.638 -0.275 -44.229 1.00 72.12 187 TYR A N 1
ATOM 1486 C CA . TYR A 1 187 ? 37.991 -1.122 -45.244 1.00 72.12 187 TYR A CA 1
ATOM 1487 C C . TYR A 1 187 ? 38.535 -2.568 -45.278 1.00 72.12 187 TYR A C 1
ATOM 1489 O O . TYR A 1 187 ? 37.788 -3.544 -45.335 1.00 72.12 187 TYR A O 1
ATOM 1497 N N . VAL A 1 188 ? 39.851 -2.726 -45.095 1.00 73.94 188 VAL A N 1
ATOM 1498 C CA . VAL A 1 188 ? 40.548 -4.022 -44.999 1.00 73.94 188 VAL A CA 1
ATOM 1499 C C . VAL A 1 188 ? 40.018 -4.915 -43.866 1.00 73.94 188 VAL A C 1
ATOM 1501 O O . VAL A 1 188 ? 39.922 -6.131 -44.020 1.00 73.94 188 VAL A O 1
ATOM 1504 N N . LYS A 1 189 ? 39.674 -4.337 -42.712 1.00 75.88 189 LYS A N 1
ATOM 1505 C CA . LYS A 1 189 ? 39.079 -5.053 -41.575 1.00 75.88 189 LYS A CA 1
ATOM 1506 C C . LYS A 1 189 ? 37.596 -5.347 -41.809 1.00 75.88 189 LYS A C 1
ATOM 1508 O O . LYS A 1 189 ? 37.161 -6.429 -41.432 1.00 75.88 189 LYS A O 1
ATOM 1513 N N . GLN A 1 190 ? 36.851 -4.457 -42.470 1.00 75.31 190 GLN A N 1
ATOM 1514 C CA . GLN A 1 190 ? 35.453 -4.720 -42.842 1.00 75.31 190 GLN A CA 1
ATOM 1515 C C . GLN A 1 190 ? 35.341 -5.924 -43.787 1.00 75.31 190 GLN A C 1
ATOM 1517 O O . GLN A 1 190 ? 34.530 -6.819 -43.565 1.00 75.31 190 GLN A O 1
ATOM 1522 N N . LYS A 1 191 ? 36.239 -6.020 -44.775 1.00 79.31 191 LYS A N 1
ATOM 1523 C CA . LYS A 1 191 ? 36.306 -7.156 -45.706 1.00 79.31 191 LYS A CA 1
ATOM 1524 C C . LYS A 1 191 ? 36.506 -8.502 -45.002 1.00 79.31 191 LYS A C 1
ATOM 1526 O O . LYS A 1 191 ? 35.935 -9.502 -45.421 1.00 79.31 191 LYS A O 1
ATOM 1531 N N . LYS A 1 192 ? 37.266 -8.535 -43.899 1.00 82.38 192 LYS A N 1
ATOM 1532 C CA . LYS A 1 192 ? 37.455 -9.753 -43.085 1.00 82.38 192 LYS A CA 1
ATOM 1533 C C . LYS A 1 192 ? 36.191 -10.185 -42.333 1.00 82.38 192 LYS A C 1
ATOM 1535 O O . LYS A 1 192 ? 36.113 -11.338 -41.925 1.00 82.38 192 LYS A O 1
ATOM 1540 N N . LEU A 1 193 ? 35.225 -9.284 -42.134 1.00 81.88 193 LEU A N 1
ATOM 1541 C CA . LEU A 1 193 ? 33.958 -9.587 -41.463 1.00 81.88 193 LEU A CA 1
ATOM 1542 C C . LEU A 1 193 ? 32.931 -10.227 -42.401 1.00 81.88 193 LEU A C 1
ATOM 1544 O O . LEU A 1 193 ? 32.014 -10.869 -41.903 1.00 81.88 193 LEU A O 1
ATOM 1548 N N . LEU A 1 194 ? 33.084 -10.091 -43.724 1.00 83.75 194 LEU A N 1
ATOM 1549 C CA . LEU A 1 194 ? 32.143 -10.636 -44.712 1.00 83.75 194 LEU A CA 1
ATOM 1550 C C . LEU A 1 194 ? 31.941 -12.145 -44.542 1.00 83.75 194 LEU A C 1
ATOM 1552 O O . LEU A 1 194 ? 30.809 -12.609 -44.447 1.00 83.75 194 LEU A O 1
ATOM 1556 N N . SER A 1 195 ? 33.038 -12.889 -44.396 1.00 84.12 195 SER A N 1
ATOM 1557 C CA . SER A 1 195 ? 33.017 -14.344 -44.217 1.00 84.12 195 SER A CA 1
ATOM 1558 C C . SER A 1 195 ? 32.695 -14.789 -42.787 1.00 84.12 195 SER A C 1
ATOM 1560 O O . SER A 1 195 ? 32.661 -15.987 -42.515 1.00 84.12 195 SER A O 1
ATOM 1562 N N . GLN A 1 196 ? 32.523 -13.858 -41.842 1.00 88.06 196 GLN A N 1
ATOM 1563 C CA . GLN A 1 196 ? 32.240 -14.203 -40.451 1.00 88.06 196 GLN A CA 1
ATOM 1564 C C . GLN A 1 196 ? 30.743 -14.477 -40.261 1.00 88.06 196 GLN A C 1
ATOM 1566 O O . GLN A 1 196 ? 29.908 -13.722 -40.777 1.00 88.06 196 GLN A O 1
ATOM 1571 N N . PRO A 1 197 ? 30.378 -15.503 -39.471 1.00 88.50 197 PRO A N 1
ATOM 1572 C CA . PRO A 1 197 ? 28.992 -15.735 -39.096 1.00 88.50 197 PRO A CA 1
ATOM 1573 C C . PRO A 1 197 ? 28.388 -14.518 -38.391 1.00 88.50 197 PRO A C 1
ATOM 1575 O O . PRO A 1 197 ? 29.062 -13.852 -37.598 1.00 88.50 197 PRO A O 1
ATOM 1578 N N . LEU A 1 198 ? 27.095 -14.267 -38.613 1.00 88.75 198 LEU A N 1
ATOM 1579 C CA . LEU A 1 198 ? 26.372 -13.153 -37.985 1.00 88.75 198 LEU A CA 1
ATOM 1580 C C . LEU A 1 198 ? 26.420 -13.185 -36.454 1.00 88.75 198 LEU A C 1
ATOM 1582 O O . LEU A 1 198 ? 26.395 -12.133 -35.825 1.00 88.75 198 LEU A O 1
ATOM 1586 N N . THR A 1 199 ? 26.543 -14.377 -35.862 1.00 86.06 199 THR A N 1
ATOM 1587 C CA . THR A 1 199 ? 26.708 -14.580 -34.413 1.00 86.06 199 THR A CA 1
ATOM 1588 C C . THR A 1 199 ? 27.988 -13.956 -33.856 1.00 86.06 199 THR A C 1
ATOM 1590 O O . THR A 1 199 ? 28.047 -13.670 -32.666 1.00 86.06 199 THR A O 1
ATOM 1593 N N . HIS A 1 200 ? 29.020 -13.782 -34.686 1.00 84.25 200 HIS A N 1
ATOM 1594 C CA . HIS A 1 200 ? 30.313 -13.225 -34.283 1.00 84.25 200 HIS A CA 1
ATOM 1595 C C . HIS A 1 200 ? 30.530 -11.802 -34.806 1.00 84.25 200 HIS A C 1
ATOM 1597 O O . HIS A 1 200 ? 31.241 -11.016 -34.178 1.00 84.25 200 HIS A O 1
ATOM 1603 N N . SER A 1 201 ? 29.937 -11.450 -35.950 1.00 82.38 201 SER A N 1
ATOM 1604 C CA . SER A 1 201 ? 30.121 -10.134 -36.569 1.00 82.38 201 SER A CA 1
ATOM 1605 C C . SER A 1 201 ? 29.182 -9.062 -36.004 1.00 82.38 201 SER A C 1
ATOM 1607 O O . SER A 1 201 ? 29.609 -7.910 -35.863 1.00 82.38 201 SER A O 1
ATOM 1609 N N . LEU A 1 202 ? 27.954 -9.422 -35.610 1.00 87.06 202 LEU A N 1
ATOM 1610 C CA . LEU A 1 202 ? 26.929 -8.498 -35.112 1.00 87.06 202 LEU A CA 1
ATOM 1611 C C . LEU A 1 202 ? 26.434 -8.900 -33.717 1.00 87.06 202 LEU A C 1
ATOM 1613 O O . LEU A 1 202 ? 26.284 -10.081 -33.417 1.00 87.06 202 LEU A O 1
ATOM 1617 N N . ASP A 1 203 ? 26.150 -7.910 -32.869 1.00 88.75 203 ASP A N 1
ATOM 1618 C CA . ASP A 1 203 ? 25.594 -8.144 -31.532 1.00 88.75 203 ASP A CA 1
ATOM 1619 C C . ASP A 1 203 ? 24.059 -8.117 -31.597 1.00 88.75 203 ASP A C 1
ATOM 1621 O O . ASP A 1 203 ? 23.411 -7.092 -31.380 1.00 88.75 203 ASP A O 1
ATOM 1625 N N . LEU A 1 204 ? 23.477 -9.242 -32.017 1.00 87.81 204 LEU A N 1
ATOM 1626 C CA . LEU A 1 204 ? 22.039 -9.395 -32.237 1.00 87.81 204 LEU A CA 1
ATOM 1627 C C . LEU A 1 204 ? 21.445 -10.433 -31.286 1.00 87.81 204 LEU A C 1
ATOM 1629 O O . LEU A 1 204 ? 22.064 -11.442 -30.961 1.00 87.81 204 LEU A O 1
ATOM 1633 N N . GLU A 1 205 ? 20.182 -10.234 -30.911 1.00 88.62 205 GLU A N 1
ATOM 1634 C CA . GLU A 1 205 ? 19.428 -11.215 -30.126 1.00 88.62 205 GLU A CA 1
ATOM 1635 C C . GLU A 1 205 ? 19.366 -12.576 -30.837 1.00 88.62 205 GLU A C 1
ATOM 1637 O O . GLU A 1 205 ? 19.092 -12.641 -32.041 1.00 88.62 205 GLU A O 1
ATOM 1642 N N . THR A 1 206 ? 19.478 -13.668 -30.072 1.00 88.50 206 THR A N 1
ATOM 1643 C CA . THR A 1 206 ? 19.386 -15.054 -30.568 1.00 88.50 206 THR A CA 1
ATOM 1644 C C . THR A 1 206 ? 18.172 -15.269 -31.469 1.00 88.50 206 THR A C 1
ATOM 1646 O O . THR A 1 206 ? 18.279 -15.875 -32.530 1.00 88.50 206 THR A O 1
ATOM 1649 N N . ARG A 1 207 ? 17.019 -14.695 -31.101 1.00 89.69 207 ARG A N 1
ATOM 1650 C CA . ARG A 1 207 ? 15.784 -14.754 -31.896 1.00 89.69 207 ARG A CA 1
ATOM 1651 C C . ARG A 1 207 ? 15.953 -14.154 -33.295 1.00 89.69 207 ARG A C 1
ATOM 1653 O O . ARG A 1 207 ? 15.484 -14.739 -34.266 1.00 89.69 207 ARG A O 1
ATOM 1660 N N . THR A 1 208 ? 16.607 -12.999 -33.400 1.00 88.75 208 THR A N 1
ATOM 1661 C CA . THR A 1 208 ? 16.850 -12.313 -34.678 1.00 88.75 208 THR A CA 1
ATOM 1662 C C . THR A 1 208 ? 17.787 -13.142 -35.553 1.00 88.75 208 THR A C 1
ATOM 1664 O O . THR A 1 208 ? 17.509 -13.335 -36.734 1.00 88.75 208 THR A O 1
ATOM 1667 N N . LEU A 1 209 ? 18.838 -13.715 -34.961 1.00 89.12 209 LEU A N 1
ATOM 1668 C CA . LEU A 1 209 ? 19.768 -14.608 -35.655 1.00 89.12 209 LEU A CA 1
ATOM 1669 C C . LEU A 1 209 ? 19.075 -15.879 -36.169 1.00 89.12 209 LEU A C 1
ATOM 1671 O O . LEU A 1 209 ? 19.318 -16.282 -37.302 1.00 89.12 209 LEU A O 1
ATOM 1675 N N . THR A 1 210 ? 18.169 -16.484 -35.394 1.00 89.62 210 THR A N 1
ATOM 1676 C CA . THR A 1 210 ? 17.389 -17.654 -35.839 1.00 89.62 210 THR A CA 1
ATOM 1677 C C . THR A 1 210 ? 16.489 -17.328 -37.031 1.00 89.62 210 THR A C 1
ATOM 1679 O O . THR A 1 210 ? 16.395 -18.128 -37.957 1.00 89.62 210 THR A O 1
ATOM 1682 N N . ILE A 1 211 ? 15.860 -16.147 -37.045 1.00 90.62 211 ILE A N 1
ATOM 1683 C CA . ILE A 1 211 ? 15.025 -15.716 -38.177 1.00 90.62 211 ILE A CA 1
ATOM 1684 C C . ILE A 1 211 ? 15.873 -15.520 -39.438 1.00 90.62 211 ILE A C 1
ATOM 1686 O O . ILE A 1 211 ? 15.454 -15.939 -40.512 1.00 90.62 211 ILE A O 1
ATOM 1690 N N . LEU A 1 212 ? 17.063 -14.921 -39.311 1.00 90.25 212 LEU A N 1
ATOM 1691 C CA . LEU A 1 212 ? 17.991 -14.734 -40.432 1.00 90.25 212 LEU A CA 1
ATOM 1692 C C . LEU A 1 212 ? 18.494 -16.080 -40.978 1.00 90.25 212 LEU A C 1
ATOM 1694 O O . LEU A 1 212 ? 18.460 -16.301 -42.184 1.00 90.25 212 LEU A O 1
ATOM 1698 N N . LYS A 1 213 ? 18.830 -17.034 -40.102 1.00 89.56 213 LYS A N 1
ATOM 1699 C CA . LYS A 1 213 ? 19.193 -18.401 -40.512 1.00 89.56 213 LYS A CA 1
ATOM 1700 C C . LYS A 1 213 ? 18.061 -19.126 -41.239 1.00 89.56 213 LYS A C 1
ATOM 1702 O O . LYS A 1 213 ? 18.322 -19.857 -42.183 1.00 89.56 213 LYS A O 1
ATOM 1707 N N . ALA A 1 214 ? 16.810 -18.916 -40.826 1.00 88.00 214 ALA A N 1
ATOM 1708 C CA . ALA A 1 214 ? 15.645 -19.520 -41.478 1.00 88.00 214 ALA A CA 1
ATOM 1709 C C . ALA A 1 214 ? 15.406 -19.001 -42.909 1.00 88.00 214 ALA A C 1
ATOM 1711 O O . ALA A 1 214 ? 14.629 -19.596 -43.649 1.00 88.00 214 ALA A O 1
ATOM 1712 N N . VAL A 1 215 ? 16.052 -17.896 -43.294 1.00 87.12 215 VAL A N 1
ATOM 1713 C CA . VAL A 1 215 ? 16.041 -17.351 -44.661 1.00 87.12 215 VAL A CA 1
ATOM 1714 C C . VAL A 1 215 ? 17.407 -17.476 -45.334 1.00 87.12 215 VAL A C 1
ATOM 1716 O O . VAL A 1 215 ? 17.715 -16.699 -46.232 1.00 87.12 215 VAL A O 1
ATOM 1719 N N . GLU A 1 216 ? 18.210 -18.439 -44.875 1.00 88.69 216 GLU A N 1
ATOM 1720 C CA . GLU A 1 216 ? 19.532 -18.789 -45.408 1.00 88.69 216 GLU A CA 1
ATOM 1721 C C . GLU A 1 216 ? 20.584 -17.670 -45.308 1.00 88.69 216 GLU A C 1
ATOM 1723 O O . GLU A 1 216 ? 21.569 -17.652 -46.039 1.00 88.69 216 GLU A O 1
ATOM 1728 N N . ILE A 1 217 ? 20.412 -16.739 -44.363 1.00 92.31 217 ILE A N 1
ATOM 1729 C CA . ILE A 1 217 ? 21.387 -15.682 -44.081 1.00 92.31 217 ILE A CA 1
ATOM 1730 C C . ILE A 1 217 ? 22.233 -16.099 -42.872 1.00 92.31 217 ILE A C 1
ATOM 1732 O O . ILE A 1 217 ? 21.784 -16.013 -41.723 1.00 92.31 217 ILE A O 1
ATOM 1736 N N . TYR A 1 218 ? 23.472 -16.530 -43.123 1.00 88.88 218 TYR A N 1
ATOM 1737 C CA . TYR A 1 218 ? 24.374 -17.046 -42.086 1.00 88.88 218 TYR A CA 1
ATOM 1738 C C . TYR A 1 218 ? 25.561 -16.125 -41.808 1.00 88.88 218 TYR A C 1
ATOM 1740 O O . TYR A 1 218 ? 25.975 -15.988 -40.652 1.00 88.88 218 TYR A O 1
ATOM 1748 N N . THR A 1 219 ? 26.096 -15.490 -42.846 1.00 92.12 219 THR A N 1
ATOM 1749 C CA . THR A 1 219 ? 27.267 -14.610 -42.787 1.00 92.12 219 THR A CA 1
ATOM 1750 C C . THR A 1 219 ? 26.895 -13.150 -43.026 1.00 92.12 219 THR A C 1
ATOM 1752 O O . THR A 1 219 ? 25.782 -12.826 -43.455 1.00 92.12 219 THR A O 1
ATOM 1755 N N . LEU A 1 220 ? 27.830 -12.240 -42.736 1.00 90.38 220 LEU A N 1
ATOM 1756 C CA . LEU A 1 220 ? 27.645 -10.831 -43.083 1.00 90.38 220 LEU A CA 1
ATOM 1757 C C . LEU A 1 220 ? 27.548 -10.637 -44.604 1.00 90.38 220 LEU A C 1
ATOM 1759 O O . LEU A 1 220 ? 26.789 -9.786 -45.059 1.00 90.38 220 LEU A O 1
ATOM 1763 N N . GLU A 1 221 ? 28.266 -11.441 -45.387 1.00 90.06 221 GLU A N 1
ATOM 1764 C CA . GLU A 1 221 ? 28.172 -11.433 -46.846 1.00 90.06 221 GLU A CA 1
ATOM 1765 C C . GLU A 1 221 ? 26.761 -11.788 -47.333 1.00 90.06 221 GLU A C 1
ATOM 1767 O O . GLU A 1 221 ? 26.198 -11.048 -48.140 1.00 90.06 221 GLU A O 1
ATOM 1772 N N . ASP A 1 222 ? 26.157 -12.854 -46.799 1.00 90.25 222 ASP A N 1
ATOM 1773 C CA . ASP A 1 222 ? 24.790 -13.263 -47.159 1.00 90.25 222 ASP A CA 1
ATOM 1774 C C . ASP A 1 222 ? 23.781 -12.158 -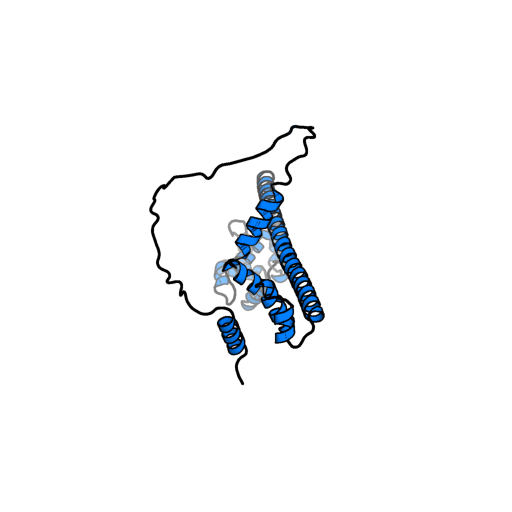46.835 1.00 90.25 222 ASP A C 1
ATOM 1776 O O . ASP A 1 222 ? 22.875 -11.858 -47.618 1.00 90.25 222 ASP A O 1
ATOM 1780 N N . LEU A 1 223 ? 23.968 -11.507 -45.683 1.00 91.44 223 LEU A N 1
ATOM 1781 C CA . LEU A 1 223 ? 23.107 -10.419 -45.239 1.00 91.44 223 LEU A CA 1
ATOM 1782 C C . LEU A 1 223 ? 23.206 -9.222 -46.186 1.00 91.44 223 LEU A C 1
ATOM 1784 O O . LEU A 1 223 ? 22.185 -8.667 -46.588 1.00 91.44 223 LEU A O 1
ATOM 1788 N N . LEU A 1 224 ? 24.420 -8.831 -46.571 1.00 89.75 224 LEU A N 1
ATOM 1789 C CA . LEU A 1 224 ? 24.628 -7.711 -47.483 1.00 89.75 224 LEU A CA 1
ATOM 1790 C C . LEU A 1 224 ? 24.148 -8.032 -48.906 1.00 89.75 224 LEU A C 1
ATOM 1792 O O . LEU A 1 224 ? 23.532 -7.170 -49.526 1.00 89.75 224 LEU A O 1
ATOM 1796 N N . LYS A 1 225 ? 24.321 -9.265 -49.403 1.00 89.06 225 LYS A N 1
ATOM 1797 C CA . LYS A 1 225 ? 23.729 -9.717 -50.680 1.00 89.06 225 LYS A CA 1
ATOM 1798 C C . LYS A 1 225 ? 22.208 -9.598 -50.665 1.00 89.06 225 LYS A C 1
ATOM 1800 O O . LYS A 1 225 ? 21.607 -9.050 -51.595 1.00 89.06 225 LYS A O 1
ATOM 1805 N N . PHE A 1 226 ? 21.585 -10.054 -49.578 1.00 89.69 226 PHE A N 1
ATOM 1806 C CA . PHE A 1 226 ? 20.143 -9.944 -49.396 1.00 89.69 226 PHE A CA 1
ATOM 1807 C C . PHE A 1 226 ? 19.682 -8.480 -49.400 1.00 89.69 226 PHE A C 1
ATOM 1809 O O . PHE A 1 226 ? 18.727 -8.139 -50.100 1.00 89.69 226 PHE A O 1
ATOM 1816 N N . ILE A 1 227 ? 20.361 -7.613 -48.641 1.00 89.38 227 ILE A N 1
ATOM 1817 C CA . ILE A 1 227 ? 20.017 -6.189 -48.542 1.00 89.38 227 ILE A CA 1
ATOM 1818 C C . ILE A 1 227 ? 20.241 -5.475 -49.879 1.00 89.38 227 ILE A C 1
ATOM 1820 O O . ILE A 1 227 ? 19.402 -4.669 -50.269 1.00 89.38 227 ILE A O 1
ATOM 1824 N N . SER A 1 228 ? 21.319 -5.789 -50.600 1.00 85.44 228 SER A N 1
ATOM 1825 C CA . SER A 1 228 ? 21.616 -5.194 -51.907 1.00 85.44 228 SER A CA 1
ATOM 1826 C C . SER A 1 228 ? 20.542 -5.517 -52.947 1.00 85.44 228 SER A C 1
ATOM 1828 O O . SER A 1 228 ? 20.215 -4.659 -53.760 1.00 85.44 228 SER A O 1
ATOM 1830 N N . THR A 1 229 ? 19.972 -6.724 -52.898 1.00 85.50 229 THR A N 1
ATOM 1831 C CA . THR 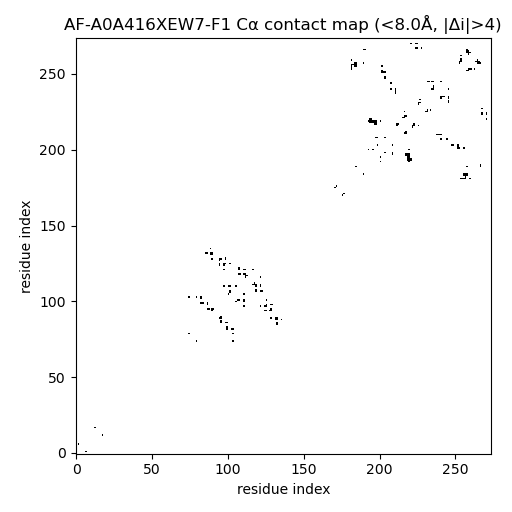A 1 229 ? 18.965 -7.179 -53.871 1.00 85.50 229 THR A CA 1
ATOM 1832 C C . THR A 1 229 ? 17.552 -6.725 -53.503 1.00 85.50 229 THR A C 1
ATOM 1834 O O . THR A 1 229 ? 16.785 -6.299 -54.361 1.00 85.50 229 THR A O 1
ATOM 1837 N N . ASN A 1 230 ? 17.188 -6.816 -52.220 1.00 85.31 230 ASN A N 1
ATOM 1838 C CA . ASN A 1 230 ? 15.797 -6.675 -51.771 1.00 85.31 230 ASN A CA 1
ATOM 1839 C C . ASN A 1 230 ? 15.537 -5.402 -50.953 1.00 85.31 230 ASN A C 1
ATOM 1841 O O . ASN A 1 230 ? 14.384 -5.058 -50.685 1.00 85.31 230 ASN A O 1
ATOM 1845 N N . GLY A 1 231 ? 16.594 -4.720 -50.517 1.00 86.00 231 GLY A N 1
ATOM 1846 C CA . GLY A 1 231 ? 16.535 -3.640 -49.542 1.00 86.00 231 GLY A CA 1
ATOM 1847 C C . GLY A 1 231 ? 16.401 -4.147 -48.104 1.00 86.00 231 GLY A C 1
ATOM 1848 O O . GLY A 1 231 ? 15.794 -5.182 -47.819 1.00 86.00 231 GLY A O 1
ATOM 1849 N N . LEU A 1 232 ? 16.929 -3.372 -47.153 1.00 87.81 232 LEU A N 1
ATOM 1850 C CA . LEU A 1 232 ? 16.922 -3.727 -45.729 1.00 87.81 232 LEU A CA 1
ATOM 1851 C C . LEU A 1 232 ? 15.488 -3.908 -45.197 1.00 87.81 232 LEU A C 1
ATOM 1853 O O . LEU A 1 232 ? 15.194 -4.850 -44.461 1.00 87.81 232 LEU A O 1
ATOM 1857 N N . ALA A 1 233 ? 14.560 -3.056 -45.642 1.00 87.50 233 ALA A N 1
ATOM 1858 C CA . ALA A 1 233 ? 13.155 -3.100 -45.245 1.00 87.50 233 ALA A CA 1
ATOM 1859 C C . ALA A 1 233 ? 12.434 -4.403 -45.642 1.00 87.50 233 ALA A C 1
ATOM 1861 O O . ALA A 1 233 ? 11.428 -4.748 -45.016 1.00 87.50 233 ALA A O 1
ATOM 1862 N N . ALA A 1 234 ? 12.941 -5.163 -46.622 1.00 87.38 234 ALA A N 1
ATOM 1863 C CA . ALA A 1 234 ? 12.346 -6.437 -47.023 1.00 87.38 234 ALA A CA 1
ATOM 1864 C C . ALA A 1 234 ? 12.405 -7.500 -45.917 1.00 87.38 234 ALA A C 1
ATOM 1866 O O . ALA A 1 234 ? 11.557 -8.395 -45.898 1.00 87.38 234 ALA A O 1
ATOM 1867 N N . LEU A 1 235 ? 13.318 -7.370 -44.945 1.00 87.81 235 LEU A N 1
ATOM 1868 C CA . LEU A 1 235 ? 13.348 -8.246 -43.771 1.00 87.81 235 LEU A CA 1
ATOM 1869 C C . LEU A 1 235 ? 12.047 -8.171 -42.959 1.00 87.81 235 LEU A C 1
ATOM 1871 O O . LEU A 1 235 ? 11.654 -9.179 -42.382 1.00 87.81 235 LEU A O 1
ATOM 1875 N N . LYS A 1 236 ? 11.309 -7.048 -42.990 1.00 88.00 236 LYS A N 1
ATOM 1876 C CA . LYS A 1 236 ? 10.005 -6.918 -42.306 1.00 88.00 236 LYS A CA 1
ATOM 1877 C C . LYS A 1 236 ? 8.928 -7.858 -42.848 1.00 88.00 236 LYS A C 1
ATOM 1879 O O . LYS A 1 236 ? 7.964 -8.152 -42.150 1.00 88.00 236 LYS A O 1
ATOM 1884 N N . LYS A 1 237 ? 9.070 -8.328 -44.092 1.00 85.81 237 LYS A N 1
ATOM 1885 C CA . LYS A 1 237 ? 8.134 -9.290 -44.696 1.00 85.81 237 LYS A CA 1
ATOM 1886 C C . LYS A 1 237 ? 8.299 -10.694 -44.104 1.00 85.81 237 LYS A C 1
ATOM 1888 O O . LYS A 1 237 ? 7.471 -11.565 -44.355 1.00 85.81 237 LYS A O 1
ATOM 1893 N N . ARG A 1 238 ? 9.371 -10.944 -43.339 1.00 85.69 238 ARG A N 1
ATOM 1894 C CA . ARG A 1 238 ? 9.625 -12.240 -42.706 1.00 85.69 238 ARG A CA 1
ATOM 1895 C C . ARG A 1 238 ? 8.804 -12.386 -41.434 1.00 85.69 238 ARG A C 1
ATOM 1897 O O . ARG A 1 238 ? 8.696 -11.469 -40.618 1.00 85.69 238 ARG A O 1
ATOM 1904 N N . ARG A 1 239 ? 8.252 -13.586 -41.250 1.00 81.25 239 ARG A N 1
ATOM 1905 C CA . ARG A 1 239 ? 7.493 -13.941 -40.052 1.00 81.25 239 ARG A CA 1
ATOM 1906 C C . ARG A 1 239 ? 8.347 -13.661 -38.812 1.00 81.25 239 ARG A C 1
ATOM 1908 O O . ARG A 1 239 ? 9.489 -14.104 -38.731 1.00 81.25 239 ARG A O 1
ATOM 1915 N N . ASN A 1 240 ? 7.775 -12.936 -37.853 1.00 83.88 240 ASN A N 1
ATOM 1916 C CA . ASN A 1 240 ? 8.403 -12.547 -36.584 1.00 83.88 240 ASN A CA 1
ATOM 1917 C C . ASN A 1 240 ? 9.558 -11.522 -36.679 1.00 83.88 240 ASN A C 1
ATOM 1919 O O . ASN A 1 240 ? 10.249 -11.302 -35.679 1.00 83.88 240 ASN A O 1
ATOM 1923 N N . PHE A 1 241 ? 9.755 -10.848 -37.819 1.00 88.12 241 PHE A N 1
ATOM 1924 C CA . PHE A 1 241 ? 10.752 -9.780 -37.969 1.00 88.12 241 PHE A CA 1
ATOM 1925 C C . PHE A 1 241 ? 10.080 -8.395 -38.024 1.00 88.12 241 PHE A C 1
ATOM 1927 O O . PHE A 1 241 ? 9.626 -7.937 -39.066 1.00 88.12 241 PHE A O 1
ATOM 1934 N N . GLY A 1 242 ? 9.980 -7.722 -36.873 1.00 87.75 242 GLY A N 1
ATOM 1935 C CA . GLY A 1 242 ? 9.285 -6.433 -36.742 1.00 87.75 242 GLY A CA 1
ATOM 1936 C C . GLY A 1 242 ? 10.192 -5.197 -36.820 1.00 87.75 242 GLY A C 1
ATOM 1937 O O . GLY A 1 242 ? 11.416 -5.300 -36.898 1.00 87.75 242 GLY A O 1
ATOM 1938 N N . ASN A 1 243 ? 9.585 -4.008 -36.707 1.00 87.81 243 ASN A N 1
ATOM 1939 C CA . ASN A 1 243 ? 10.287 -2.712 -36.721 1.00 87.81 243 ASN A CA 1
ATOM 1940 C C . ASN A 1 243 ? 11.406 -2.618 -35.672 1.00 87.81 243 ASN A C 1
ATOM 1942 O O . ASN A 1 243 ? 12.475 -2.097 -35.963 1.00 87.81 243 ASN A O 1
ATOM 1946 N N . LEU A 1 244 ? 11.188 -3.157 -34.469 1.00 87.50 244 LEU A N 1
ATOM 1947 C CA . LEU A 1 244 ? 12.200 -3.153 -33.410 1.00 87.50 244 LEU A CA 1
ATOM 1948 C C . LEU A 1 244 ? 13.437 -3.976 -33.791 1.00 87.50 244 LEU A C 1
ATOM 1950 O O . LEU A 1 244 ? 14.555 -3.514 -33.590 1.00 87.50 244 LEU A O 1
ATOM 1954 N N . SER A 1 245 ? 13.244 -5.165 -34.373 1.00 87.56 245 SER A N 1
ATOM 1955 C CA . SER A 1 245 ? 14.346 -6.003 -34.866 1.00 87.56 245 SER A CA 1
ATOM 1956 C C . SER A 1 245 ? 15.098 -5.327 -36.005 1.00 87.56 245 SER A C 1
ATOM 1958 O O . SER A 1 245 ? 16.325 -5.367 -36.020 1.00 87.56 245 SER A O 1
ATOM 1960 N N . LEU A 1 246 ? 14.379 -4.665 -36.917 1.00 90.06 246 LEU A N 1
ATOM 1961 C CA . LEU A 1 246 ? 15.008 -3.939 -38.016 1.00 90.06 246 LEU A CA 1
ATOM 1962 C C . LEU A 1 246 ? 15.847 -2.762 -37.513 1.00 90.06 246 LEU A C 1
ATOM 1964 O O . LEU A 1 246 ? 17.014 -2.659 -37.868 1.00 90.06 246 LEU A O 1
ATOM 1968 N N . ASN A 1 247 ? 15.285 -1.935 -36.630 1.00 89.62 247 ASN A N 1
ATOM 1969 C CA . ASN A 1 247 ? 15.983 -0.775 -36.079 1.00 89.62 247 ASN A CA 1
ATOM 1970 C C . ASN A 1 247 ? 17.215 -1.192 -35.263 1.00 89.62 247 ASN A C 1
ATOM 1972 O O . ASN A 1 247 ? 18.221 -0.489 -35.263 1.00 89.62 247 ASN A O 1
ATOM 1976 N N . LYS A 1 248 ? 17.151 -2.325 -34.548 1.00 89.62 248 LYS A N 1
ATOM 1977 C CA . LYS A 1 248 ? 18.316 -2.881 -33.841 1.00 89.62 248 LYS A CA 1
ATOM 1978 C C . LYS A 1 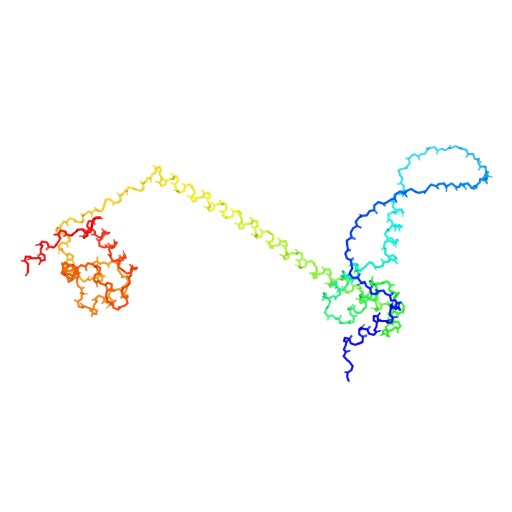248 ? 19.392 -3.347 -34.820 1.00 89.62 248 LYS A C 1
ATOM 1980 O O . LYS A 1 248 ? 20.553 -3.010 -34.622 1.00 89.62 248 LYS A O 1
ATOM 1985 N N . LEU A 1 249 ? 19.011 -4.060 -35.882 1.00 91.19 249 LEU A N 1
ATOM 1986 C CA . LEU A 1 249 ? 19.942 -4.512 -36.916 1.00 91.19 249 LEU A CA 1
ATOM 1987 C C . LEU A 1 249 ? 20.635 -3.335 -37.615 1.00 91.19 249 LEU A C 1
ATOM 1989 O O . LEU A 1 249 ? 21.853 -3.328 -37.741 1.00 91.19 249 LEU A O 1
ATOM 1993 N N . GLU A 1 250 ? 19.871 -2.326 -38.025 1.00 90.25 250 GLU A N 1
ATOM 1994 C CA . GLU A 1 250 ? 20.387 -1.120 -38.676 1.00 90.25 250 GLU A CA 1
ATOM 1995 C C . GLU A 1 250 ? 21.372 -0.364 -37.776 1.00 90.25 250 GLU A C 1
ATOM 1997 O O . GLU A 1 250 ? 22.488 -0.050 -38.190 1.00 90.25 250 GLU A O 1
ATOM 2002 N N . LYS A 1 251 ? 21.011 -0.155 -36.503 1.00 88.19 251 LYS A N 1
ATOM 2003 C CA . LYS A 1 251 ? 21.905 0.469 -35.519 1.00 88.19 251 LYS A CA 1
ATOM 2004 C C . LYS A 1 251 ? 23.184 -0.330 -35.311 1.00 88.19 251 LYS A C 1
ATOM 2006 O O . LYS A 1 251 ? 24.244 0.273 -35.187 1.00 88.19 251 LYS A O 1
ATOM 2011 N N . GLU A 1 252 ? 23.103 -1.657 -35.281 1.00 88.62 252 GLU A N 1
ATOM 2012 C CA . GLU A 1 252 ? 24.281 -2.515 -35.153 1.00 88.62 252 GLU A CA 1
ATOM 2013 C C . GLU A 1 252 ? 25.196 -2.438 -36.381 1.00 88.62 252 GLU A C 1
ATOM 2015 O O . GLU A 1 252 ? 26.412 -2.335 -36.222 1.00 88.62 252 GLU A O 1
ATOM 2020 N N . LEU A 1 253 ? 24.639 -2.405 -37.596 1.00 88.38 253 LEU A N 1
ATOM 2021 C CA . LEU A 1 253 ? 25.411 -2.237 -38.833 1.00 88.38 253 LEU A CA 1
ATOM 2022 C C . LEU A 1 253 ? 26.147 -0.888 -38.866 1.00 88.38 253 LEU A C 1
ATOM 2024 O O . LEU A 1 253 ? 27.330 -0.843 -39.213 1.00 88.38 253 LEU A O 1
ATOM 2028 N N . ILE A 1 254 ? 25.488 0.190 -38.433 1.00 86.31 254 ILE A N 1
ATOM 2029 C CA . ILE A 1 254 ? 26.099 1.523 -38.309 1.00 86.31 254 ILE A CA 1
ATOM 2030 C C . ILE A 1 254 ? 27.152 1.533 -37.192 1.00 86.31 254 ILE A C 1
ATOM 2032 O O . ILE A 1 254 ? 28.264 2.030 -37.372 1.00 86.31 254 ILE A O 1
ATOM 2036 N N . ARG A 1 255 ? 26.851 0.933 -36.034 1.00 83.94 255 ARG A N 1
ATOM 2037 C CA . ARG A 1 255 ? 27.772 0.850 -34.887 1.00 83.94 255 ARG A CA 1
ATOM 2038 C C . ARG A 1 255 ? 29.055 0.101 -35.234 1.00 83.94 255 ARG A C 1
ATOM 2040 O O . ARG A 1 255 ? 30.128 0.475 -34.765 1.00 83.94 255 ARG A O 1
ATOM 2047 N N . LYS A 1 256 ? 28.952 -0.955 -36.041 1.00 82.06 256 LYS A N 1
ATOM 2048 C CA . LYS A 1 256 ? 30.092 -1.727 -36.549 1.00 82.06 256 LYS A CA 1
ATOM 2049 C C . LYS A 1 256 ? 30.804 -1.036 -37.716 1.00 82.06 256 LYS A C 1
ATOM 2051 O O . LYS A 1 256 ? 31.798 -1.569 -38.193 1.00 82.06 256 LYS A O 1
ATOM 2056 N N . GLY A 1 257 ? 30.332 0.127 -38.168 1.00 78.19 257 GLY A N 1
ATOM 2057 C CA . GLY A 1 257 ? 30.915 0.862 -39.289 1.00 78.19 257 GLY A CA 1
ATOM 2058 C C . GLY A 1 257 ? 30.805 0.124 -40.622 1.00 78.19 257 GLY A C 1
ATOM 2059 O O . GLY A 1 257 ? 31.637 0.350 -41.492 1.00 78.19 257 GLY A O 1
ATOM 2060 N N . ILE A 1 258 ? 29.832 -0.785 -40.755 1.00 85.19 258 ILE A N 1
ATOM 2061 C CA . ILE A 1 258 ? 29.508 -1.472 -42.014 1.00 85.19 258 ILE A CA 1
ATOM 2062 C C . ILE A 1 258 ? 28.644 -0.548 -42.872 1.00 85.19 258 ILE A C 1
ATOM 2064 O O . ILE A 1 258 ? 28.861 -0.437 -44.077 1.00 85.19 258 ILE A O 1
ATOM 2068 N N . PHE A 1 259 ? 27.670 0.112 -42.239 1.00 86.19 259 PHE A N 1
ATOM 2069 C CA . PHE A 1 259 ? 26.891 1.188 -42.843 1.00 86.19 259 PHE A CA 1
ATOM 2070 C C . PHE A 1 259 ? 27.417 2.537 -42.370 1.00 86.19 259 PHE A C 1
ATOM 2072 O O . PHE A 1 259 ? 27.838 2.686 -41.219 1.00 86.19 259 PHE A O 1
ATOM 2079 N N . ASP A 1 260 ? 27.364 3.522 -43.254 1.00 79.44 260 ASP A N 1
ATOM 2080 C CA . ASP A 1 260 ? 27.508 4.916 -42.873 1.00 79.44 260 ASP A CA 1
ATOM 2081 C C . ASP A 1 260 ? 26.213 5.425 -42.185 1.00 79.44 260 ASP A C 1
ATOM 2083 O O . ASP A 1 260 ? 25.178 4.748 -42.190 1.00 79.44 260 ASP A O 1
ATOM 2087 N N . PRO A 1 261 ? 26.225 6.628 -41.585 1.00 73.75 261 PRO A N 1
ATOM 2088 C CA . PRO A 1 261 ? 25.020 7.216 -40.998 1.00 73.75 261 PRO A CA 1
ATOM 2089 C C . PRO A 1 261 ? 23.882 7.488 -41.999 1.00 73.75 261 PRO A C 1
ATOM 2091 O O . PRO A 1 261 ? 22.776 7.797 -41.563 1.00 73.75 261 PRO A O 1
ATOM 2094 N N . SER A 1 262 ? 24.146 7.408 -43.310 1.00 72.69 262 SER A N 1
ATOM 2095 C CA . SER A 1 262 ? 23.156 7.572 -44.381 1.00 72.69 262 SER A CA 1
ATOM 2096 C C . SER A 1 262 ? 22.554 6.239 -44.863 1.00 72.69 262 SER A C 1
ATOM 2098 O O . SER A 1 262 ? 21.606 6.243 -45.647 1.00 72.69 262 SER A O 1
ATOM 2100 N N . GLY A 1 263 ? 23.049 5.102 -44.354 1.00 70.62 263 GLY A N 1
ATOM 2101 C CA . GLY A 1 263 ? 22.624 3.750 -44.724 1.00 70.62 263 GLY A CA 1
ATOM 2102 C C . GLY A 1 263 ? 23.356 3.155 -45.938 1.00 70.62 263 GLY A C 1
ATOM 2103 O O . GLY A 1 263 ? 22.989 2.077 -46.407 1.00 70.62 263 GLY A O 1
ATOM 2104 N N . HIS A 1 264 ? 24.384 3.825 -46.457 1.00 79.81 264 HIS A N 1
ATOM 2105 C CA . HIS A 1 264 ? 25.252 3.350 -47.528 1.00 79.81 264 HIS A CA 1
ATOM 2106 C C . HIS A 1 264 ? 26.317 2.368 -47.011 1.00 79.81 264 HIS A C 1
ATOM 2108 O O . HIS A 1 264 ? 26.854 2.522 -45.915 1.00 79.81 264 HIS A O 1
ATOM 2114 N N . CYS A 1 265 ? 26.655 1.360 -47.823 1.00 82.62 265 CYS A N 1
ATOM 2115 C CA . CYS A 1 265 ? 27.680 0.361 -47.519 1.00 82.62 265 CYS A CA 1
ATOM 2116 C C . CYS A 1 265 ? 28.687 0.265 -48.667 1.00 82.62 265 CYS A C 1
ATOM 2118 O O . CYS A 1 265 ? 28.339 -0.142 -49.776 1.00 82.62 265 CYS A O 1
ATOM 2120 N N . GLU A 1 266 ? 29.952 0.573 -48.388 1.00 77.12 266 GLU A N 1
ATOM 2121 C CA . GLU A 1 266 ? 31.033 0.519 -49.382 1.00 77.12 266 GLU A CA 1
ATOM 2122 C C . GLU A 1 266 ? 31.338 -0.923 -49.842 1.00 77.12 266 GLU A C 1
ATOM 2124 O O . GLU A 1 266 ? 31.818 -1.143 -50.955 1.00 77.12 266 GLU A O 1
ATOM 2129 N N . LEU A 1 267 ? 30.998 -1.931 -49.025 1.00 81.25 267 LEU A N 1
ATOM 2130 C CA . LEU A 1 267 ? 31.254 -3.351 -49.312 1.00 81.25 267 LEU A CA 1
ATOM 2131 C C . LEU A 1 267 ? 30.403 -3.913 -50.459 1.00 81.25 267 LEU A C 1
ATOM 2133 O O . LEU A 1 267 ? 30.738 -4.975 -50.989 1.00 81.25 267 LEU A O 1
ATOM 2137 N N . TYR A 1 268 ? 29.342 -3.219 -50.888 1.00 80.06 268 TYR A N 1
ATOM 2138 C CA . TYR A 1 268 ? 28.544 -3.660 -52.037 1.00 80.06 268 TYR A CA 1
ATOM 2139 C C . TYR A 1 268 ? 29.381 -3.784 -53.315 1.00 80.06 268 TYR A C 1
ATOM 2141 O O . TYR A 1 268 ? 29.130 -4.674 -54.125 1.00 80.06 268 TYR A O 1
ATOM 2149 N N . GLN A 1 269 ? 30.427 -2.967 -53.469 1.00 72.75 269 GLN A N 1
ATOM 2150 C CA . GLN A 1 269 ? 31.319 -3.038 -54.628 1.00 72.75 269 GLN A CA 1
ATOM 2151 C C . GLN A 1 269 ? 32.158 -4.324 -54.674 1.00 72.75 269 GLN A C 1
ATOM 2153 O O . GLN A 1 269 ? 32.553 -4.748 -55.755 1.00 72.75 269 GLN A O 1
ATOM 2158 N N . GLU A 1 270 ? 32.454 -4.948 -53.530 1.00 71.00 270 GLU A N 1
ATOM 2159 C CA . GLU A 1 270 ? 33.190 -6.224 -53.468 1.00 71.00 270 GLU A CA 1
ATOM 2160 C C . GLU A 1 270 ? 32.267 -7.409 -53.705 1.00 71.00 270 GLU A C 1
ATOM 2162 O O . GLU A 1 270 ? 32.660 -8.381 -54.344 1.00 71.00 270 GLU A O 1
ATOM 2167 N N . ILE A 1 271 ? 31.040 -7.311 -53.195 1.00 73.94 271 ILE A N 1
ATOM 2168 C CA . ILE A 1 271 ? 30.011 -8.333 -53.363 1.00 73.94 271 ILE A CA 1
ATOM 2169 C C . ILE A 1 271 ? 29.581 -8.419 -54.831 1.00 73.94 271 ILE A C 1
ATOM 2171 O O . ILE A 1 271 ? 29.377 -9.516 -55.326 1.00 73.94 271 ILE A O 1
ATOM 2175 N N . ALA A 1 272 ? 29.500 -7.290 -55.540 1.00 64.69 272 ALA A N 1
ATOM 2176 C CA . ALA A 1 272 ? 29.139 -7.255 -56.959 1.00 64.69 272 ALA A CA 1
ATOM 2177 C C . ALA A 1 272 ? 30.248 -7.753 -57.912 1.00 64.69 272 ALA A C 1
ATOM 2179 O O . ALA A 1 272 ? 29.982 -7.977 -59.089 1.00 64.69 272 ALA A O 1
ATOM 2180 N N . LYS A 1 273 ? 31.494 -7.893 -57.435 1.00 59.94 273 LYS A N 1
ATOM 2181 C CA . LYS A 1 273 ? 32.656 -8.346 -58.229 1.00 59.94 273 LYS A CA 1
ATOM 2182 C C . LYS A 1 273 ? 32.928 -9.854 -58.116 1.00 59.94 273 LYS A C 1
ATOM 2184 O O . LYS A 1 273 ? 33.874 -10.329 -58.741 1.00 59.94 273 LYS A O 1
ATOM 2189 N N . ARG A 1 274 ? 32.170 -10.575 -57.289 1.00 52.81 274 ARG A N 1
ATOM 2190 C CA . ARG A 1 274 ? 32.315 -12.012 -57.016 1.00 52.81 274 ARG A CA 1
ATOM 2191 C C . ARG A 1 274 ? 31.075 -12.764 -57.458 1.00 52.81 274 ARG A C 1
ATOM 2193 O O . ARG A 1 274 ? 31.258 -13.902 -57.931 1.00 52.81 274 ARG A O 1
#

Mean predicted aligned error: 21.17 Å